Protein 4HUZ (pdb70)

Sequence (317 aa):
TNHITSLHHITICTGTAQGDIDFFVKVMGQRFVKRTLFYDGSIPIYHLYFADELGTPGTVMTTFPTRRTGQKGRKGSNQFTVCTYAIPKGSLEWWIGHLNAHGIATGEPGTRFGQRYVGFQHPDCGIDFEVLEDENDTRQPYDSPYVPIEHAQRGFHSWTASVRELEDMDFFMENCWNFEKIGEEGNRHRYRVKGTTESGTIIDLLHEPDRRQGSWTIAEGIIHHGAFAVPDMDIQARIKFETEGVGFTDFSDRKNRGYFESTYVRTPGGVMFEATHSLGFTHDEDERSLGMDLKVSPQFDDKKHLIEQAMEDDPIV

Structure (mmCIF, N/CA/C/O backbone):
data_4HUZ
#
_entry.id   4HUZ
#
_cell.length_a   65.317
_cell.length_b   65.317
_cell.length_c   294.677
_cell.angle_alpha   90.00
_cell.angle_beta   90.00
_cell.angle_gamma   90.00
#
_symmetry.space_group_name_H-M   'P 41 21 2'
#
loop_
_entity.id
_entity.type
_entity.pdbx_description
1 polymer '2,6-dichloro-p-hydroquinone 1,2-dioxygenase'
2 non-polymer 'FE (III) ION'
3 non-polymer 'SULFATE ION'
4 water water
#
loop_
_atom_site.group_PDB
_atom_site.id
_atom_site.type_symbol
_atom_site.label_atom_id
_atom_site.label_alt_id
_atom_site.label_comp_id
_atom_site.label_asym_id
_atom_site.label_entity_id
_atom_site.label_seq_id
_atom_site.pdbx_PDB_ins_code
_atom_site.Cartn_x
_atom_site.Cartn_y
_atom_site.Cartn_z
_atom_site.occupancy
_atom_site.B_iso_or_equiv
_atom_site.auth_seq_id
_atom_site.auth_comp_id
_atom_site.auth_asym_id
_atom_site.auth_atom_id
_atom_site.pdbx_PDB_model_num
ATOM 1 N N . THR A 1 3 ? 9.766 44.777 -7.805 1.00 99.03 3 THR A N 1
ATOM 2 C CA . THR A 1 3 ? 9.540 43.581 -7.002 1.00 97.10 3 THR A CA 1
ATOM 3 C C . THR A 1 3 ? 10.863 43.029 -6.502 0.00 96.06 3 THR A C 1
ATOM 4 O O . THR A 1 3 ? 11.908 43.264 -7.106 1.00 90.96 3 THR A O 1
ATOM 8 N N . ASN A 1 4 ? 10.819 42.282 -5.406 1.00 96.67 4 ASN A N 1
ATOM 9 C CA . ASN A 1 4 ? 12.053 41.825 -4.781 1.00 97.02 4 ASN A CA 1
ATOM 10 C C . ASN A 1 4 ? 12.023 40.377 -4.302 1.00 92.29 4 ASN A C 1
ATOM 11 O O . ASN A 1 4 ? 12.481 40.066 -3.209 1.00 91.68 4 ASN A O 1
ATOM 16 N N . HIS A 1 5 ? 11.487 39.492 -5.130 1.00 90.88 5 HIS A N 1
ATOM 17 C CA . HIS A 1 5 ? 11.514 38.063 -4.846 1.00 87.21 5 HIS A CA 1
ATOM 18 C C . HIS A 1 5 ? 11.603 37.354 -6.182 1.00 85.89 5 HIS A C 1
ATOM 19 O O . HIS A 1 5 ? 11.611 38.015 -7.224 1.00 89.00 5 HIS A O 1
ATOM 26 N N . ILE A 1 6 ? 11.665 36.025 -6.177 1.00 82.29 6 ILE A N 1
ATOM 27 C CA . ILE A 1 6 ? 11.761 35.314 -7.450 1.00 83.76 6 ILE A CA 1
ATOM 28 C C . ILE A 1 6 ? 10.575 35.653 -8.348 1.00 82.89 6 ILE A C 1
ATOM 29 O O . ILE A 1 6 ? 9.446 35.811 -7.882 1.00 84.08 6 ILE A O 1
ATOM 34 N N . THR A 1 7 ? 10.854 35.821 -9.633 1.00 79.17 7 THR A N 1
ATOM 35 C CA . THR A 1 7 ? 9.905 36.483 -10.519 1.00 82.28 7 THR A CA 1
ATOM 36 C C . THR A 1 7 ? 9.214 35.544 -11.509 1.00 82.40 7 THR A C 1
ATOM 37 O O . THR A 1 7 ? 8.073 35.784 -11.912 1.00 83.24 7 THR A O 1
ATOM 41 N N . SER A 1 8 ? 9.906 34.475 -11.886 1.00 78.55 8 SER A N 1
ATOM 42 C CA . SER A 1 8 ? 9.406 33.558 -12.896 1.00 76.55 8 SER A CA 1
ATOM 43 C C . SER A 1 8 ? 10.342 32.371 -13.013 1.00 75.36 8 SER A C 1
ATOM 44 O O . SER A 1 8 ? 11.341 32.296 -12.290 1.00 73.87 8 SER A O 1
ATOM 47 N N . LEU A 1 9 ? 10.024 31.455 -13.932 1.00 73.23 9 LEU A N 1
ATOM 48 C CA . LEU A 1 9 ? 10.935 30.374 -14.289 1.00 71.09 9 LEU A CA 1
ATOM 49 C C . LEU A 1 9 ? 12.102 30.978 -15.042 1.00 70.49 9 LEU A C 1
ATOM 50 O O . LEU A 1 9 ? 11.980 32.043 -15.637 1.00 73.17 9 LEU A O 1
ATOM 55 N N . HIS A 1 10 ? 13.234 30.300 -15.030 1.00 68.00 10 HIS A N 1
ATOM 56 C CA . HIS A 1 10 ? 14.396 30.838 -15.702 1.00 69.99 10 HIS A CA 1
ATOM 57 C C . HIS A 1 10 ? 14.946 29.828 -16.684 1.00 70.59 10 HIS A C 1
ATOM 58 O O . HIS A 1 10 ? 14.810 30.004 -17.883 1.00 75.70 10 HIS A O 1
ATOM 65 N N . HIS A 1 11 ? 15.572 28.773 -16.184 1.00 66.93 11 HIS A N 1
ATOM 66 C CA . HIS A 1 11 ? 16.031 27.707 -17.053 1.00 67.48 11 HIS A CA 1
ATOM 67 C C . HIS A 1 11 ? 15.741 26.358 -16.445 1.00 69.46 11 HIS A C 1
ATOM 68 O O . HIS A 1 11 ? 15.490 26.251 -15.255 1.00 65.44 11 HIS A O 1
ATOM 75 N N . ILE A 1 12 ? 15.758 25.323 -17.267 1.00 67.07 12 ILE A N 1
ATOM 76 C CA . ILE A 1 12 ? 15.634 23.981 -16.751 1.00 64.96 12 ILE A CA 1
ATOM 77 C C . ILE A 1 12 ? 16.830 23.229 -17.270 1.00 65.48 12 ILE A C 1
ATOM 78 O O . ILE A 1 12 ? 17.362 23.566 -18.318 1.00 69.42 12 ILE A O 1
ATOM 83 N N . THR A 1 13 ? 17.277 22.226 -16.532 1.00 63.60 13 THR A N 1
ATOM 84 C CA . THR A 1 13 ? 18.534 21.562 -16.851 1.00 64.73 13 THR A CA 1
ATOM 85 C C . THR A 1 13 ? 18.376 20.058 -16.802 1.00 64.37 13 THR A C 1
ATOM 86 O O . THR A 1 13 ? 18.033 19.490 -15.763 1.00 71.75 13 THR A O 1
ATOM 90 N N . ILE A 1 14 ? 18.640 19.421 -17.933 1.00 67.52 14 ILE A N 1
ATOM 91 C CA . ILE A 1 14 ? 18.336 18.018 -18.127 1.00 67.06 14 ILE A CA 1
ATOM 92 C C . ILE A 1 14 ? 19.576 17.273 -18.614 1.00 68.94 14 ILE A C 1
ATOM 93 O O . ILE A 1 14 ? 20.486 17.865 -19.196 1.00 67.03 14 ILE A O 1
ATOM 98 N N . CYS A 1 15 ? 19.609 15.971 -18.353 1.00 69.28 15 CYS A N 1
ATOM 99 C CA . CYS A 1 15 ? 20.712 15.122 -18.772 1.00 71.24 15 CYS A CA 1
ATOM 100 C C . CYS A 1 15 ? 20.213 14.261 -19.912 1.00 75.13 15 CYS A C 1
ATOM 101 O O . CYS A 1 15 ? 19.275 13.476 -19.732 1.00 73.44 15 CYS A O 1
ATOM 104 N N . THR A 1 16 ? 20.847 14.414 -21.078 1.00 75.02 16 THR A N 1
ATOM 105 C CA . THR A 1 16 ? 20.396 13.804 -22.325 1.00 72.80 16 THR A CA 1
ATOM 106 C C . THR A 1 16 ? 21.428 12.802 -22.851 1.00 76.69 16 THR A C 1
ATOM 107 O O . THR A 1 16 ? 22.333 12.406 -22.122 1.00 75.70 16 THR A O 1
ATOM 111 N N . GLY A 1 17 ? 21.302 12.404 -24.117 1.00 79.20 17 GLY A N 1
ATOM 112 C CA . GLY A 1 17 ? 22.178 11.392 -24.687 1.00 76.31 17 GLY A CA 1
ATOM 113 C C . GLY A 1 17 ? 23.394 11.965 -25.389 1.00 76.03 17 GLY A C 1
ATOM 114 O O . GLY A 1 17 ? 24.468 12.105 -24.789 1.00 73.63 17 GLY A O 1
ATOM 115 N N . THR A 1 18 ? 23.222 12.292 -26.671 1.00 75.65 18 THR A N 1
ATOM 116 C CA . THR A 1 18 ? 24.311 12.819 -27.491 1.00 72.81 18 THR A CA 1
ATOM 117 C C . THR A 1 18 ? 24.003 14.262 -27.814 1.00 70.15 18 THR A C 1
ATOM 118 O O . THR A 1 18 ? 22.837 14.670 -27.784 1.00 70.58 18 THR A O 1
ATOM 122 N N . ALA A 1 19 ? 25.043 15.037 -28.105 1.00 64.29 19 ALA A N 1
ATOM 123 C CA . ALA A 1 19 ? 24.863 16.449 -28.391 1.00 69.11 19 ALA A CA 1
ATOM 124 C C . ALA A 1 19 ? 24.008 16.619 -29.634 1.00 75.83 19 ALA A C 1
ATOM 125 O O . ALA A 1 19 ? 23.077 17.434 -29.631 1.00 75.89 19 ALA A O 1
ATOM 127 N N . GLN A 1 20 ? 24.314 15.832 -30.674 1.00 72.64 20 GLN A N 1
ATOM 128 C CA . GLN A 1 20 ? 23.571 15.873 -31.929 1.00 75.77 20 GLN A CA 1
ATOM 129 C C . GLN A 1 20 ? 22.107 15.549 -31.712 1.00 77.37 20 GLN A C 1
ATOM 130 O O . GLN A 1 20 ? 21.231 16.047 -32.447 1.00 70.71 20 GLN A O 1
ATOM 136 N N . GLY A 1 21 ? 21.859 14.696 -30.713 1.00 73.07 21 GLY A N 1
ATOM 137 C CA . GLY A 1 21 ? 20.511 14.353 -30.301 1.00 69.29 21 GLY A CA 1
ATOM 138 C C . GLY A 1 21 ? 19.747 15.606 -29.913 1.00 73.51 21 GLY A C 1
ATOM 139 O O . GLY A 1 21 ? 18.577 15.762 -30.263 1.00 75.99 21 GLY A O 1
ATOM 140 N N . ASP A 1 22 ? 20.418 16.518 -29.217 1.00 67.68 22 ASP A N 1
ATOM 141 C CA . ASP A 1 22 ? 19.739 17.679 -28.675 1.00 71.29 22 ASP A CA 1
ATOM 142 C C . ASP A 1 22 ? 19.523 18.743 -29.732 1.00 72.96 22 ASP A C 1
ATOM 143 O O . ASP A 1 22 ? 18.435 19.307 -29.843 1.00 73.15 22 ASP A O 1
ATOM 148 N N . ILE A 1 23 ? 20.567 19.027 -30.500 1.00 76.39 23 ILE A N 1
ATOM 149 C CA . ILE A 1 23 ? 20.449 19.924 -31.648 1.00 78.97 23 ILE A CA 1
ATOM 150 C C . ILE A 1 23 ? 19.323 19.485 -32.595 1.00 78.37 23 ILE A C 1
ATOM 151 O O . ILE A 1 23 ? 18.464 20.297 -32.980 1.00 76.92 23 ILE A O 1
ATOM 156 N N . ASP A 1 24 ? 19.321 18.201 -32.952 1.00 75.74 24 ASP A N 1
ATOM 157 C CA . ASP A 1 24 ? 18.273 17.661 -33.813 1.00 78.19 24 ASP A CA 1
ATOM 158 C C . ASP A 1 24 ? 16.900 17.904 -33.197 1.00 80.09 24 ASP A C 1
ATOM 159 O O . ASP A 1 24 ? 15.917 18.117 -33.905 1.00 79.26 24 ASP A O 1
ATOM 164 N N . PHE A 1 25 ? 16.843 17.888 -31.868 1.00 80.02 25 PHE A N 1
ATOM 165 C CA . PHE A 1 25 ? 15.572 18.034 -31.171 1.00 74.67 25 PHE A CA 1
ATOM 166 C C . PHE A 1 25 ? 15.214 19.463 -30.796 1.00 72.80 25 PHE A C 1
ATOM 167 O O . PHE A 1 25 ? 14.092 19.904 -31.010 1.00 74.80 25 PHE A O 1
ATOM 175 N N . PHE A 1 26 ? 16.152 20.193 -30.220 1.00 72.72 26 PHE A N 1
ATOM 176 C CA . PHE A 1 26 ? 15.791 21.502 -29.706 1.00 76.52 26 PHE A CA 1
ATOM 177 C C . PHE A 1 26 ? 15.802 22.550 -30.803 1.00 72.39 26 PHE A C 1
ATOM 178 O O . PHE A 1 26 ? 14.972 23.466 -30.811 1.00 71.12 26 PHE A O 1
ATOM 186 N N . VAL A 1 27 ? 16.741 22.414 -31.732 1.00 72.31 27 VAL A N 1
ATOM 187 C CA . VAL A 1 27 ? 16.762 23.316 -32.869 1.00 76.69 27 VAL A CA 1
ATOM 188 C C . VAL A 1 27 ? 15.862 22.819 -34.014 1.00 74.60 27 VAL A C 1
ATOM 189 O O . VAL A 1 27 ? 14.894 23.488 -34.360 1.00 71.77 27 VAL A O 1
ATOM 193 N N . LYS A 1 28 ? 16.158 21.641 -34.564 1.00 75.60 28 LYS A N 1
ATOM 194 C CA . LYS A 1 28 ? 15.455 21.153 -35.763 1.00 81.48 28 LYS A CA 1
ATOM 195 C C . LYS A 1 28 ? 13.987 20.755 -35.545 1.00 81.96 28 LYS A C 1
ATOM 196 O O . LYS A 1 28 ? 13.227 20.667 -36.508 1.00 84.86 28 LYS A O 1
ATOM 202 N N . VAL A 1 29 ? 13.584 20.494 -34.304 1.00 79.14 29 VAL A N 1
ATOM 203 C CA . VAL A 1 29 ? 12.205 20.064 -34.054 1.00 76.49 29 VAL A CA 1
ATOM 204 C C . VAL A 1 29 ? 11.396 21.115 -33.302 1.00 75.50 29 VAL A C 1
ATOM 205 O O . VAL A 1 29 ? 10.261 21.411 -33.670 1.00 78.17 29 VAL A O 1
ATOM 209 N N . MET A 1 30 ? 11.986 21.691 -32.262 1.00 76.74 30 MET A N 1
ATOM 210 C CA . MET A 1 30 ? 11.268 22.638 -31.410 1.00 75.14 30 MET A CA 1
ATOM 211 C C . MET A 1 30 ? 11.424 24.082 -31.896 1.00 75.72 30 MET A C 1
ATOM 212 O O . MET A 1 30 ? 10.628 24.963 -31.547 1.00 73.78 30 MET A O 1
ATOM 217 N N . GLY A 1 31 ? 12.448 24.317 -32.711 1.00 70.51 31 GLY A N 1
ATOM 218 C CA . GLY A 1 31 ? 12.654 25.626 -33.292 1.00 71.73 31 GLY A CA 1
ATOM 219 C C . GLY A 1 31 ? 13.238 26.640 -32.341 1.00 74.69 31 GLY A C 1
ATOM 220 O O . GLY A 1 31 ? 12.895 27.829 -32.393 1.00 75.01 31 GLY A O 1
ATOM 221 N N . GLN A 1 32 ? 14.125 26.158 -31.477 1.00 72.45 32 GLN A N 1
ATOM 222 C CA . GLN A 1 32 ? 14.844 27.014 -30.556 1.00 75.16 32 GLN A CA 1
ATOM 223 C C . GLN A 1 32 ? 16.204 27.326 -31.133 1.00 74.55 32 GLN A C 1
ATOM 224 O O . GLN A 1 32 ? 16.773 26.518 -31.880 1.00 67.61 32 GLN A O 1
ATOM 230 N N . ARG A 1 33 ? 16.739 28.482 -30.756 1.00 72.93 33 ARG A N 1
ATOM 231 C CA . ARG A 1 33 ? 18.067 28.861 -31.196 1.00 74.32 33 ARG A CA 1
ATOM 232 C C . ARG A 1 33 ? 19.142 28.204 -30.336 1.00 74.35 33 ARG A C 1
ATOM 233 O O . ARG A 1 33 ? 19.086 28.281 -29.119 1.00 76.89 33 ARG A O 1
ATOM 241 N N . PHE A 1 34 ? 20.100 27.542 -30.974 1.00 69.38 34 PHE A N 1
ATOM 242 C CA . PHE A 1 34 ? 21.308 27.073 -30.313 1.00 66.93 34 PHE A CA 1
ATOM 243 C C . PHE A 1 34 ? 22.081 28.328 -29.922 1.00 75.50 34 PHE A C 1
ATOM 244 O O . PHE A 1 34 ? 22.599 29.005 -30.796 1.00 80.42 34 PHE A O 1
ATOM 252 N N . VAL A 1 35 ? 22.155 28.653 -28.626 1.00 76.37 35 VAL A N 1
ATOM 253 C CA . VAL A 1 35 ? 22.709 29.945 -28.190 1.00 74.24 35 VAL A CA 1
ATOM 254 C C . VAL A 1 35 ? 24.061 29.883 -27.480 1.00 77.32 35 VAL A C 1
ATOM 255 O O . VAL A 1 35 ? 24.727 30.909 -27.320 1.00 77.50 35 VAL A O 1
ATOM 259 N N . LYS A 1 36 ? 24.456 28.698 -27.031 1.00 75.10 36 LYS A N 1
ATOM 260 C CA . LYS A 1 36 ? 25.747 28.544 -26.375 1.00 74.13 36 LYS A CA 1
ATOM 261 C C . LYS A 1 36 ? 26.118 27.084 -26.288 1.00 71.05 36 LYS A C 1
ATOM 262 O O . 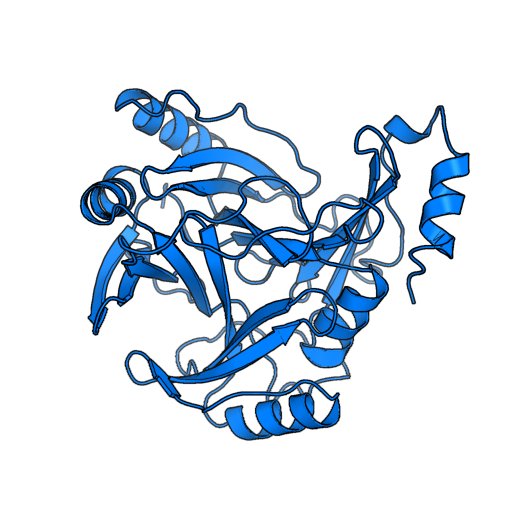LYS A 1 36 ? 25.262 26.223 -26.135 1.00 70.06 36 LYS A O 1
ATOM 268 N N . ARG A 1 37 ? 27.401 26.803 -26.421 1.00 72.69 37 ARG A N 1
ATOM 269 C CA . ARG A 1 37 ? 27.889 25.454 -26.236 1.00 75.49 37 ARG A CA 1
ATOM 270 C C . ARG A 1 37 ? 29.204 25.568 -25.497 1.00 80.43 37 ARG A C 1
ATOM 271 O O . ARG A 1 37 ? 30.025 26.444 -25.798 1.00 80.90 37 ARG A O 1
ATOM 279 N N . THR A 1 38 ? 29.385 24.712 -24.498 1.00 76.09 38 THR A N 1
ATOM 280 C CA . THR A 1 38 ? 30.593 24.745 -23.698 1.00 73.64 38 THR A CA 1
ATOM 281 C C . THR A 1 38 ? 31.061 23.335 -23.449 1.00 71.19 38 THR A C 1
ATOM 282 O O . THR A 1 38 ? 30.277 22.395 -23.521 1.00 74.95 38 THR A O 1
ATOM 286 N N . LEU A 1 39 ? 32.345 23.188 -23.165 1.00 72.83 39 LEU A N 1
ATOM 287 C CA . LEU A 1 39 ? 32.883 21.894 -22.784 1.00 77.92 39 LEU A CA 1
ATOM 288 C C . LEU A 1 39 ? 33.507 21.973 -21.382 1.00 81.66 39 LEU A C 1
ATOM 289 O O . LEU A 1 39 ? 34.333 22.848 -21.119 1.00 85.32 39 LEU A O 1
ATOM 294 N N . PHE A 1 40 ? 33.103 21.080 -20.480 1.00 77.27 40 PHE A N 1
ATOM 295 C CA . PHE A 1 40 ? 33.759 20.979 -19.168 1.00 81.94 40 PHE A CA 1
ATOM 296 C C . PHE A 1 40 ? 34.220 19.540 -18.926 1.00 82.59 40 PHE A C 1
ATOM 297 O O . PHE A 1 40 ? 33.873 18.625 -19.685 1.00 80.89 40 PHE A O 1
ATOM 305 N N . TYR A 1 41 ? 35.018 19.353 -17.880 1.00 83.99 41 TYR A N 1
ATOM 306 C CA . TYR A 1 41 ? 35.556 18.040 -17.532 1.00 86.32 41 TYR A CA 1
ATOM 307 C C . TYR A 1 41 ? 34.924 17.585 -16.223 1.00 90.14 41 TYR A C 1
ATOM 308 O O . TYR A 1 41 ? 34.993 18.296 -15.224 1.00 92.21 41 TYR A O 1
ATOM 317 N N . ASP A 1 42 ? 34.300 16.411 -16.220 1.00 88.71 42 ASP A N 1
ATOM 318 C CA . ASP A 1 42 ? 33.513 15.999 -15.061 1.00 87.25 42 ASP A CA 1
ATOM 319 C C . ASP A 1 42 ? 34.245 15.049 -14.100 1.00 91.92 42 ASP A C 1
ATOM 320 O O . ASP A 1 42 ? 33.625 14.386 -13.266 1.00 90.96 42 ASP A O 1
ATOM 325 N N . GLY A 1 43 ? 35.564 14.987 -14.222 1.00 91.57 43 GLY A N 1
ATOM 326 C CA . GLY A 1 43 ? 36.353 14.120 -13.372 1.00 89.22 43 GLY A CA 1
ATOM 327 C C . GLY A 1 43 ? 36.826 12.904 -14.130 1.00 91.06 43 GLY A C 1
ATOM 328 O O . GLY A 1 43 ? 37.856 12.321 -13.795 1.00 93.36 43 GLY A O 1
ATOM 329 N N . SER A 1 44 ? 36.066 12.527 -15.156 1.00 92.72 44 SER A N 1
ATOM 330 C CA . SER A 1 44 ? 36.431 11.421 -16.046 1.00 95.81 44 SER A CA 1
ATOM 331 C C . SER A 1 44 ? 36.608 11.857 -17.502 1.00 92.77 44 SER A C 1
ATOM 332 O O . SER A 1 44 ? 37.689 11.731 -18.073 1.00 95.39 44 SER A O 1
ATOM 335 N N . ILE A 1 45 ? 35.528 12.360 -18.092 1.00 87.62 45 ILE A N 1
ATOM 336 C CA . ILE A 1 45 ? 35.461 12.600 -19.524 1.00 90.84 45 ILE A CA 1
ATOM 337 C C . ILE A 1 45 ? 34.968 14.018 -19.811 1.00 90.02 45 ILE A C 1
ATOM 338 O O . ILE A 1 45 ? 34.394 14.657 -18.929 1.00 86.08 45 ILE A O 1
ATOM 343 N N . PRO A 1 46 ? 35.210 14.527 -21.039 1.00 88.99 46 PRO A N 1
ATOM 344 C CA . PRO A 1 46 ? 34.620 15.816 -21.424 1.00 85.64 46 PRO A CA 1
ATOM 345 C C . PRO A 1 46 ? 33.116 15.673 -21.650 1.00 82.72 46 PRO A C 1
ATOM 346 O O . PRO A 1 46 ? 32.660 14.658 -22.177 1.00 83.38 46 PRO A O 1
ATOM 350 N N . ILE A 1 47 ? 32.356 16.680 -21.244 1.00 75.58 47 ILE A N 1
ATOM 351 C CA . ILE A 1 47 ? 30.910 16.641 -21.363 1.00 75.12 47 ILE A CA 1
ATOM 352 C C . ILE A 1 47 ? 30.495 18.005 -21.859 1.00 73.94 47 ILE A C 1
ATOM 353 O O . ILE A 1 47 ? 31.013 19.015 -21.389 1.00 74.02 47 ILE A O 1
ATOM 358 N N . TYR A 1 48 ? 29.577 18.055 -22.814 1.00 74.90 48 TYR A N 1
ATOM 359 C CA . TYR A 1 48 ? 29.097 19.346 -23.274 1.00 74.66 48 TYR A CA 1
ATOM 360 C C . TYR A 1 48 ? 28.111 19.917 -22.282 1.00 72.41 48 TYR A C 1
ATOM 361 O O . TYR A 1 48 ? 27.405 19.183 -21.590 1.00 69.81 48 TYR A O 1
ATOM 370 N N . HIS A 1 49 ? 28.045 21.237 -22.246 1.00 72.11 49 HIS A N 1
ATOM 371 C CA . HIS A 1 49 ? 26.931 21.918 -21.623 1.00 71.51 49 HIS A CA 1
ATOM 372 C C . HIS A 1 49 ? 26.311 22.803 -22.702 1.00 71.10 49 HIS A C 1
ATOM 373 O O . HIS A 1 49 ? 26.879 23.827 -23.067 1.00 72.44 49 HIS A O 1
ATOM 380 N N . LEU A 1 50 ? 25.159 22.400 -23.227 1.00 68.79 50 LEU A N 1
ATOM 381 C CA . LEU A 1 50 ? 24.551 23.130 -24.336 1.00 74.33 50 LEU A CA 1
ATOM 382 C C . LEU A 1 50 ? 23.391 23.982 -23.857 1.00 71.01 50 LEU A C 1
ATOM 383 O O . LEU A 1 50 ? 22.686 23.622 -22.934 1.00 75.88 50 LEU A O 1
ATOM 388 N N . TYR A 1 51 ? 23.199 25.120 -24.494 1.00 70.71 51 TYR A N 1
ATOM 389 C CA . TYR A 1 51 ? 22.113 26.001 -24.141 1.00 69.25 51 TYR A CA 1
ATOM 390 C C . TYR A 1 51 ? 21.235 26.268 -25.368 1.00 73.34 51 TYR A C 1
ATOM 391 O O . TYR A 1 51 ? 21.719 26.425 -26.483 1.00 73.83 51 TYR A O 1
ATOM 400 N N . PHE A 1 52 ? 19.934 26.326 -25.145 1.00 72.76 52 PHE A N 1
ATOM 401 C CA . PHE A 1 52 ? 18.974 26.499 -26.205 1.00 68.19 52 PHE A CA 1
ATOM 402 C C . PHE A 1 52 ? 17.938 27.473 -25.699 1.00 72.77 52 PHE A C 1
ATOM 403 O O . PHE A 1 52 ? 17.424 27.298 -24.602 1.00 76.74 52 PHE A O 1
ATOM 411 N N . ALA A 1 53 ? 17.601 28.490 -26.475 1.00 71.35 53 ALA A N 1
ATOM 412 C CA . ALA A 1 53 ? 16.579 29.420 -26.019 1.00 75.12 53 ALA A CA 1
ATOM 413 C C . ALA A 1 53 ? 15.830 30.090 -27.157 1.00 79.58 53 ALA A C 1
ATOM 414 O O . ALA A 1 53 ? 15.690 29.531 -28.245 1.00 85.76 53 ALA A O 1
ATOM 416 N N . ASP A 1 54 ? 15.3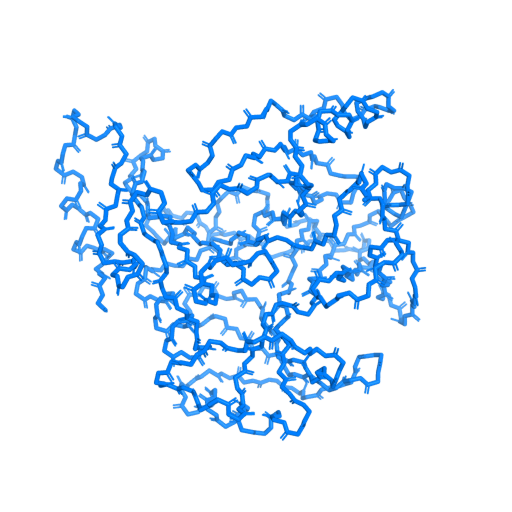28 31.288 -26.880 1.00 81.18 54 ASP A N 1
ATOM 417 C CA . ASP A 1 54 ? 14.796 32.163 -27.905 1.00 80.73 54 ASP A CA 1
ATOM 418 C C . ASP A 1 54 ? 15.997 32.898 -28.481 1.00 86.45 54 ASP A C 1
ATOM 419 O O . ASP A 1 54 ? 17.114 32.393 -28.415 1.00 87.02 54 ASP A O 1
ATOM 424 N N . GLU A 1 55 ? 15.790 34.098 -29.008 1.00 87.30 55 GLU A N 1
ATOM 425 C CA . GLU A 1 55 ? 16.870 34.780 -29.703 1.00 89.56 55 GLU A CA 1
ATOM 426 C C . GLU A 1 55 ? 18.070 35.094 -28.818 1.00 89.41 55 GLU A C 1
ATOM 427 O O . GLU A 1 55 ? 19.216 34.823 -29.198 1.00 87.19 55 GLU A O 1
ATOM 433 N N . LEU A 1 56 ? 17.797 35.662 -27.643 1.00 89.19 56 LEU A N 1
ATOM 434 C CA . LEU A 1 56 ? 18.852 36.153 -26.756 1.00 89.13 56 LEU A CA 1
ATOM 435 C C . LEU A 1 56 ? 18.808 35.572 -25.329 1.00 94.37 56 LEU A C 1
ATOM 436 O O . LEU A 1 56 ? 19.161 36.249 -24.356 1.00 93.23 56 LEU A O 1
ATOM 441 N N . GLY A 1 57 ? 18.378 34.319 -25.207 1.00 91.14 57 GLY A N 1
ATOM 442 C CA . GLY A 1 57 ? 18.439 33.610 -23.939 1.00 89.51 57 GLY A CA 1
ATOM 443 C C . GLY A 1 57 ? 17.639 34.180 -22.778 1.00 89.07 57 GLY A C 1
ATOM 444 O O . GLY A 1 57 ? 18.074 34.117 -21.629 1.00 86.76 57 GLY A O 1
ATOM 445 N N . THR A 1 58 ? 16.460 34.717 -23.073 1.00 86.80 58 THR A N 1
ATOM 446 C CA . THR A 1 58 ? 15.590 35.294 -22.052 1.00 89.15 58 THR A CA 1
ATOM 447 C C . THR A 1 58 ? 15.041 34.246 -21.061 1.00 86.40 58 THR A C 1
ATOM 448 O O . THR A 1 58 ? 14.653 33.146 -21.462 1.00 87.17 58 THR A O 1
ATOM 452 N N . PRO A 1 59 ? 15.025 34.581 -19.761 1.00 82.72 59 PRO A N 1
ATOM 453 C CA . PRO A 1 59 ? 14.454 33.698 -18.734 1.00 81.72 59 PRO A CA 1
ATOM 454 C C . PRO A 1 59 ? 13.042 33.212 -19.060 1.00 81.96 59 PRO A C 1
ATOM 455 O O . PRO A 1 59 ? 12.185 33.990 -19.475 1.00 85.16 59 PRO A O 1
ATOM 459 N N . GLY A 1 60 ? 12.808 31.920 -18.866 1.00 81.23 60 GLY A N 1
ATOM 460 C CA . GLY A 1 60 ? 11.521 31.331 -19.180 1.00 80.49 60 GLY A CA 1
ATOM 461 C C . GLY A 1 60 ? 11.523 30.641 -20.531 1.00 78.03 60 GLY A C 1
ATOM 462 O O . GLY A 1 60 ? 10.499 30.096 -20.945 1.00 76.77 60 GLY A O 1
ATOM 463 N N . THR A 1 61 ? 12.666 30.669 -21.218 1.00 74.77 61 THR A N 1
ATOM 464 C CA . THR A 1 61 ? 12.808 29.980 -22.504 1.00 78.15 61 THR A CA 1
ATOM 465 C C . THR A 1 61 ? 14.098 29.180 -22.595 1.00 76.82 61 THR A C 1
ATOM 466 O O . THR A 1 61 ? 14.366 28.548 -23.630 1.00 72.34 61 THR A O 1
ATOM 470 N N . VAL A 1 62 ? 14.918 29.227 -21.549 1.00 71.95 62 VAL A N 1
ATOM 471 C CA . VAL A 1 62 ? 16.239 28.631 -21.670 1.00 71.01 62 VAL A CA 1
ATOM 472 C C . VAL A 1 62 ? 16.214 27.178 -21.280 1.00 68.40 62 VAL A C 1
ATOM 473 O O . VAL A 1 62 ? 15.597 26.812 -20.307 1.00 71.86 62 VAL A O 1
ATOM 477 N N . MET A 1 63 ? 16.857 26.350 -22.083 1.00 70.13 63 MET A N 1
ATOM 478 C CA . MET A 1 63 ? 16.921 24.928 -21.841 1.00 67.52 63 MET A CA 1
ATOM 479 C C . MET A 1 63 ? 18.389 24.559 -21.822 1.00 70.22 63 MET A C 1
ATOM 480 O O . MET A 1 63 ? 19.156 24.961 -22.684 1.00 72.29 63 MET A O 1
ATOM 485 N N . THR A 1 64 ? 18.836 23.869 -20.797 1.00 70.79 64 THR A N 1
ATOM 486 C CA . THR A 1 64 ? 20.231 23.507 -20.785 1.00 69.16 64 THR A CA 1
ATOM 487 C C . THR A 1 64 ? 20.309 22.032 -20.680 1.00 66.66 64 THR A C 1
ATOM 488 O O . THR A 1 64 ? 19.455 21.417 -20.115 1.00 68.07 64 THR A O 1
ATOM 492 N N . THR A 1 65 ? 21.347 21.472 -21.250 1.00 62.78 65 THR A N 1
ATOM 493 C CA . THR A 1 65 ? 21.464 20.020 -21.350 1.00 65.44 65 THR A CA 1
ATOM 494 C C . THR A 1 65 ? 22.889 19.577 -21.131 1.00 64.22 65 THR A C 1
ATOM 495 O O . THR A 1 65 ? 23.826 20.269 -21.516 1.00 66.78 65 THR A O 1
ATOM 499 N N . PHE A 1 66 ? 23.036 18.418 -20.497 1.00 65.59 66 PHE A N 1
ATOM 500 C CA . PHE A 1 66 ? 24.313 17.734 -20.406 1.00 70.30 66 PHE A CA 1
ATOM 501 C C . PHE A 1 66 ? 24.131 16.435 -21.176 1.00 74.10 66 PHE A C 1
ATOM 502 O O . PHE A 1 66 ? 23.479 15.517 -20.670 1.00 75.41 66 PHE A O 1
ATOM 510 N N . PRO A 1 67 ? 24.673 16.353 -22.405 1.00 69.91 67 PRO A N 1
ATOM 511 C CA . PRO A 1 67 ? 24.604 15.055 -23.081 1.00 73.82 67 PRO A CA 1
ATOM 512 C C . PRO A 1 67 ? 25.464 14.096 -22.290 1.00 71.47 67 PRO A C 1
ATOM 513 O O . PRO A 1 67 ? 26.653 14.346 -22.151 1.00 73.94 67 PRO A O 1
ATOM 517 N N . THR A 1 68 ? 24.876 13.036 -21.754 1.00 71.56 68 THR A N 1
ATOM 518 C CA . THR A 1 68 ? 25.601 12.187 -20.820 1.00 75.63 68 THR A CA 1
ATOM 519 C C . THR A 1 68 ? 25.551 10.722 -21.207 1.00 78.75 68 THR A C 1
ATOM 520 O O . THR A 1 68 ? 25.557 9.849 -20.341 1.00 83.90 68 THR A O 1
ATOM 524 N N . ARG A 1 69 ? 25.505 10.451 -22.507 1.00 80.56 69 ARG A N 1
ATOM 525 C CA . ARG A 1 69 ? 25.490 9.077 -22.985 1.00 79.72 69 ARG A CA 1
ATOM 526 C C . ARG A 1 69 ? 26.860 8.436 -22.794 1.00 83.06 69 ARG A C 1
ATOM 527 O O . ARG A 1 69 ? 26.970 7.225 -22.624 1.00 85.40 69 ARG A O 1
ATOM 535 N N . ARG A 1 70 ? 27.904 9.258 -22.796 1.00 84.66 70 ARG A N 1
ATOM 536 C CA . ARG A 1 70 ? 29.273 8.748 -22.715 1.00 83.52 70 ARG A CA 1
ATOM 537 C C . ARG A 1 70 ? 29.746 8.340 -21.324 1.00 86.82 70 ARG A C 1
ATOM 538 O O . ARG A 1 70 ? 30.796 7.718 -21.190 1.00 93.18 70 ARG A O 1
ATOM 546 N N . THR A 1 71 ? 28.986 8.707 -20.293 1.00 89.09 71 THR A N 1
ATOM 547 C CA . THR A 1 71 ? 29.109 8.080 -18.978 1.00 84.74 71 THR A CA 1
ATOM 548 C C . THR A 1 71 ? 28.154 6.903 -19.045 1.00 89.45 71 THR A C 1
ATOM 549 O O . THR A 1 71 ? 27.137 6.977 -19.732 1.00 94.66 71 THR A O 1
ATOM 553 N N . GLY A 1 72 ? 28.453 5.814 -18.358 1.00 90.92 72 GLY A N 1
ATOM 554 C CA . GLY A 1 72 ? 27.547 4.678 -18.383 1.00 91.21 72 GLY A CA 1
ATOM 555 C C . GLY A 1 72 ? 26.196 4.973 -17.742 1.00 91.40 72 GLY A C 1
ATOM 556 O O . GLY A 1 72 ? 25.199 4.346 -18.095 1.00 91.27 72 GLY A O 1
ATOM 557 N N . GLN A 1 73 ? 26.177 5.933 -16.812 1.00 94.61 73 GLN A N 1
ATOM 558 C CA . GLN A 1 73 ? 25.006 6.281 -15.986 1.00 89.62 73 GLN A CA 1
ATOM 559 C C . GLN A 1 73 ? 23.699 6.527 -16.739 1.00 87.85 73 GLN A C 1
ATOM 560 O O . GLN A 1 73 ? 23.599 7.449 -17.553 1.00 88.56 73 GLN A O 1
ATOM 566 N N . LYS A 1 74 ? 22.690 5.720 -16.439 1.00 84.47 74 LYS A N 1
ATOM 567 C CA . LYS A 1 74 ? 21.358 5.954 -16.970 1.00 83.37 74 LYS A CA 1
ATOM 568 C C . LYS A 1 74 ? 20.398 6.191 -15.805 1.00 81.52 74 LYS A C 1
ATOM 569 O O . LYS A 1 74 ? 20.231 5.331 -14.943 1.00 82.33 74 LYS A O 1
ATOM 575 N N . GLY A 1 75 ? 19.785 7.371 -15.779 1.00 79.33 75 GLY A N 1
ATOM 576 C CA . GLY A 1 75 ? 18.954 7.789 -14.663 1.00 75.59 75 GLY A CA 1
ATOM 577 C C . GLY A 1 75 ? 17.588 7.138 -14.612 1.00 75.95 75 GLY A C 1
ATOM 578 O O . GLY A 1 75 ? 17.069 6.668 -15.628 1.00 73.65 75 GLY A O 1
ATOM 579 N N . ARG A 1 76 ? 17.002 7.116 -13.418 1.00 72.49 76 ARG A N 1
ATOM 580 C CA . ARG A 1 76 ? 15.701 6.493 -13.219 1.00 69.55 76 ARG A CA 1
ATOM 581 C C . ARG A 1 76 ? 14.608 7.536 -13.051 1.00 71.13 76 ARG A C 1
ATOM 582 O O . ARG A 1 76 ? 14.645 8.338 -12.121 1.00 74.58 76 ARG A O 1
ATOM 590 N N . LYS A 1 77 ? 13.652 7.544 -13.973 1.00 74.01 77 LYS A N 1
ATOM 591 C CA . LYS A 1 77 ? 12.467 8.370 -13.812 1.00 71.60 77 LYS A CA 1
ATOM 592 C C . LYS A 1 77 ? 11.787 7.899 -12.539 1.00 71.45 77 LYS A C 1
ATOM 593 O O . LYS A 1 77 ? 11.803 6.714 -12.221 1.00 72.98 77 LYS A O 1
ATOM 599 N N . GLY A 1 78 ? 11.211 8.826 -11.792 1.00 73.29 78 GLY A N 1
ATOM 600 C CA . GLY A 1 78 ? 10.670 8.495 -10.491 1.00 72.02 78 GLY A CA 1
ATOM 601 C C . GLY A 1 78 ? 10.003 9.702 -9.885 1.00 72.32 78 GLY A C 1
ATOM 602 O O . GLY A 1 78 ? 9.605 10.623 -10.608 1.00 71.01 78 GLY A O 1
ATOM 603 N N . SER A 1 79 ? 9.922 9.725 -8.557 1.00 73.89 79 SER A N 1
ATOM 604 C CA . SER A 1 79 ? 8.983 10.613 -7.892 1.00 70.41 79 SER A CA 1
ATOM 605 C C . SER A 1 79 ? 9.508 11.828 -7.160 1.00 70.56 79 SER A C 1
ATOM 606 O O . SER A 1 79 ? 8.695 12.632 -6.737 1.00 76.62 79 SER A O 1
ATOM 609 N N . ASN A 1 80 ? 10.803 12.003 -6.954 1.00 65.39 80 ASN A N 1
ATOM 610 C CA . ASN A 1 80 ? 11.173 13.282 -6.324 1.00 64.84 80 ASN A CA 1
ATOM 611 C C . ASN A 1 80 ? 11.988 14.137 -7.284 1.00 69.92 80 ASN A C 1
ATOM 612 O O . ASN A 1 80 ? 13.166 14.403 -7.058 1.00 69.72 80 ASN A O 1
ATOM 617 N N . GLN A 1 81 ? 11.357 14.541 -8.382 1.00 68.69 81 GLN A N 1
ATOM 618 C CA . GLN A 1 81 ? 12.056 15.269 -9.429 1.00 66.58 81 GLN A CA 1
ATOM 619 C C . GLN A 1 81 ? 11.087 15.952 -10.372 1.00 65.13 81 GLN A C 1
ATOM 620 O O . GLN A 1 81 ? 9.880 15.716 -10.322 1.00 65.52 81 GLN A O 1
ATOM 626 N N . PHE A 1 82 ? 11.618 16.813 -11.231 1.00 66.04 82 PHE A N 1
ATOM 627 C CA . PHE A 1 82 ? 10.827 17.295 -12.359 1.00 66.46 82 PHE A CA 1
ATOM 628 C C . PHE A 1 82 ? 10.656 16.175 -13.383 1.00 62.61 82 PHE A C 1
ATOM 629 O O . PHE A 1 82 ? 11.623 15.483 -13.729 1.00 64.21 82 PHE A O 1
ATOM 637 N N . THR A 1 83 ? 9.421 15.999 -13.854 1.00 65.50 83 THR A N 1
ATOM 638 C CA . THR A 1 83 ? 9.061 14.877 -14.727 1.00 65.62 83 THR A CA 1
ATOM 639 C C . THR A 1 83 ? 8.647 15.271 -16.169 1.00 67.80 83 THR A C 1
ATOM 640 O O . THR A 1 83 ? 8.815 14.479 -17.103 1.00 66.69 83 THR A O 1
ATOM 644 N N . VAL A 1 84 ? 8.122 16.482 -16.344 1.00 65.49 84 VAL A N 1
ATOM 645 C CA . VAL A 1 84 ? 7.654 16.951 -17.647 1.00 65.98 84 VAL A CA 1
ATOM 646 C C . VAL A 1 84 ? 7.917 18.435 -17.852 1.00 68.99 84 VAL A C 1
ATOM 647 O O . VAL A 1 84 ? 7.525 19.247 -17.028 1.00 72.91 84 VAL A O 1
ATOM 651 N N . CYS A 1 85 ? 8.546 18.796 -18.965 1.00 70.41 85 CYS A N 1
ATOM 652 C CA . CYS A 1 85 ? 8.707 20.204 -19.339 1.00 69.55 85 CYS A CA 1
ATOM 653 C C . CYS A 1 85 ? 7.718 20.624 -20.443 1.00 72.41 85 CYS A C 1
ATOM 654 O O . CYS A 1 85 ? 7.648 19.978 -21.489 1.00 72.12 85 CYS A O 1
ATOM 657 N N . THR A 1 86 ? 6.975 21.709 -20.218 1.00 71.73 86 THR A N 1
ATOM 658 C CA . THR A 1 86 ? 5.864 22.094 -21.095 1.00 66.79 86 THR A CA 1
ATOM 659 C C . THR A 1 86 ? 6.041 23.434 -21.825 1.00 71.89 86 THR A C 1
ATOM 660 O O . THR A 1 86 ? 6.061 24.502 -21.203 1.00 69.65 86 THR A O 1
ATOM 664 N N . TYR A 1 87 ? 6.144 23.371 -23.154 1.00 74.63 87 TYR A N 1
ATOM 665 C CA . TYR A 1 87 ? 6.242 24.578 -23.975 1.00 72.38 87 TYR A CA 1
ATOM 666 C C . TYR A 1 87 ? 4.880 25.168 -24.263 1.00 72.62 87 TYR A C 1
ATOM 667 O O . TYR A 1 87 ? 3.905 24.438 -24.431 1.00 73.89 87 TYR A O 1
ATOM 676 N N . ALA A 1 88 ? 4.827 26.492 -24.357 1.00 73.29 88 ALA A N 1
ATOM 677 C CA . ALA A 1 88 ? 3.608 27.183 -24.772 1.00 77.34 88 ALA A CA 1
ATOM 678 C C . ALA A 1 88 ? 3.571 27.452 -26.284 1.00 78.11 88 ALA A C 1
ATOM 679 O O . ALA A 1 88 ? 4.447 28.136 -26.817 1.00 80.65 88 ALA A O 1
ATOM 681 N N . ILE A 1 89 ? 2.559 26.917 -26.969 1.00 82.85 89 ILE A N 1
ATOM 682 C CA . ILE A 1 89 ? 2.342 27.177 -28.408 1.00 76.03 89 ILE A CA 1
ATOM 683 C C . ILE A 1 89 ? 1.067 28.005 -28.603 1.00 79.88 89 ILE A C 1
ATOM 684 O O . ILE A 1 89 ? 0.240 28.083 -27.692 1.00 81.62 89 ILE A O 1
ATOM 689 N N . PRO A 1 90 ? 0.892 28.637 -29.784 1.00 85.10 90 PRO A N 1
ATOM 690 C CA . PRO A 1 90 ? -0.327 29.453 -29.900 1.00 84.13 90 PRO A CA 1
ATOM 691 C C . PRO A 1 90 ? -1.590 28.590 -30.006 1.00 84.39 90 PRO A C 1
ATOM 692 O O . PRO A 1 90 ? -1.503 27.401 -30.318 1.00 83.52 90 PRO A O 1
ATOM 696 N N . LYS A 1 91 ? -2.752 29.172 -29.729 1.00 86.16 91 LYS A N 1
ATOM 697 C CA . LYS A 1 91 ? -3.988 28.395 -29.783 0.78 88.32 91 LYS A CA 1
ATOM 698 C C . LYS A 1 91 ? -4.379 28.061 -31.230 1.00 90.39 91 LYS A C 1
ATOM 699 O O . LYS A 1 91 ? -4.360 28.924 -32.110 1.00 86.66 91 LYS A O 1
ATOM 705 N N . GLY A 1 92 ? -4.714 26.794 -31.464 1.00 91.24 92 GLY A N 1
ATOM 706 C CA . GLY A 1 92 ? -5.032 26.309 -32.795 1.00 86.94 92 GLY A CA 1
ATOM 707 C C . GLY A 1 92 ? -3.843 25.626 -33.436 1.00 87.55 92 GLY A C 1
ATOM 708 O O . GLY A 1 92 ? -3.948 25.060 -34.525 1.00 89.82 92 GLY A O 1
ATOM 709 N N . SER A 1 93 ? -2.702 25.661 -32.755 1.00 85.54 93 SER A N 1
ATOM 710 C CA . SER A 1 93 ? -1.471 25.162 -33.352 1.00 83.06 93 SER A CA 1
ATOM 711 C C . SER A 1 93 ? -1.137 23.702 -33.043 1.00 78.33 93 SER A C 1
ATOM 712 O O . SER A 1 93 ? -0.153 23.175 -33.563 1.00 76.35 93 SER A O 1
ATOM 715 N N . LEU A 1 94 ? -1.968 23.043 -32.240 1.00 77.55 94 LEU A N 1
ATOM 716 C CA . LEU A 1 94 ? -1.656 21.693 -31.772 1.00 77.12 94 LEU A CA 1
ATOM 717 C C . LEU A 1 94 ? -1.482 20.683 -32.903 1.00 78.00 94 LEU A C 1
ATOM 718 O O . LEU A 1 94 ? -0.547 19.886 -32.885 1.00 78.06 94 LEU A O 1
ATOM 723 N N . GLU A 1 95 ? -2.367 20.730 -33.898 1.00 86.13 95 GLU A N 1
ATOM 724 C CA . GLU A 1 95 ? -2.342 19.755 -34.999 1.00 77.34 95 GLU A CA 1
ATOM 725 C C . GLU A 1 95 ? -1.109 19.915 -35.859 1.00 75.06 95 GLU A C 1
ATOM 726 O O . GLU A 1 95 ? -0.510 18.922 -36.282 1.00 73.65 95 GLU A O 1
ATOM 732 N N . TRP A 1 96 ? -0.728 21.159 -36.126 1.00 72.66 96 TRP A N 1
ATOM 733 C CA . TRP A 1 96 ? 0.507 21.393 -36.857 1.00 74.25 96 TRP A CA 1
ATOM 734 C C . TRP A 1 96 ? 1.668 20.717 -36.129 1.00 78.71 96 TRP A C 1
ATOM 735 O O . TRP A 1 96 ? 2.474 20.013 -36.749 1.00 75.59 96 TRP A O 1
ATOM 746 N N . TRP A 1 97 ? 1.731 20.932 -34.808 1.00 78.26 97 TRP A N 1
ATOM 747 C CA . TRP A 1 97 ? 2.778 20.352 -33.960 1.00 73.71 97 TRP A CA 1
ATOM 748 C C . TRP A 1 97 ? 2.738 18.839 -33.973 1.00 73.07 97 TRP A C 1
ATOM 749 O O . TRP A 1 97 ? 3.767 18.199 -34.203 1.00 69.66 97 TRP A O 1
ATOM 760 N N . ILE A 1 98 ? 1.551 18.273 -33.752 1.00 71.15 98 ILE A N 1
ATOM 761 C CA . ILE A 1 98 ? 1.377 16.828 -33.865 1.00 73.10 98 ILE A CA 1
ATOM 762 C C . ILE A 1 98 ? 1.895 16.367 -35.211 1.00 79.30 98 ILE A C 1
ATOM 763 O O . ILE A 1 98 ? 2.600 15.352 -35.305 1.00 77.60 98 ILE A O 1
ATOM 768 N N . GLY A 1 99 ? 1.571 17.156 -36.241 1.00 81.07 99 GLY A N 1
ATOM 769 C CA . GLY A 1 99 ? 2.087 16.963 -37.579 1.00 72.06 99 GLY A CA 1
ATOM 770 C C . GLY A 1 99 ? 3.597 17.072 -37.686 1.00 79.51 99 GLY A C 1
ATOM 771 O O . GLY A 1 99 ? 4.236 16.090 -38.078 1.00 82.67 99 GLY A O 1
ATOM 772 N N . HIS A 1 100 ? 4.183 18.229 -37.343 1.00 78.33 100 HIS A N 1
ATOM 773 C CA . HIS A 1 100 ? 5.625 18.405 -37.572 1.00 78.45 100 HIS A CA 1
ATOM 774 C C . HIS A 1 100 ? 6.476 17.608 -36.596 1.00 76.88 100 HIS A C 1
ATOM 775 O O . HIS A 1 100 ? 7.692 17.552 -36.743 1.00 79.93 100 HIS A O 1
ATOM 782 N N . LEU A 1 101 ? 5.815 16.962 -35.629 1.00 81.37 101 LEU A N 1
ATOM 783 C CA . LEU A 1 101 ? 6.456 16.043 -34.676 1.00 80.50 101 LEU A CA 1
ATOM 784 C C . LEU A 1 101 ? 6.465 14.622 -35.210 1.00 82.65 101 LEU A C 1
ATOM 785 O O . LEU A 1 101 ? 7.490 13.942 -35.163 1.00 82.76 101 LEU A O 1
ATOM 790 N N . ASN A 1 102 ? 5.303 14.164 -35.671 1.00 83.79 102 ASN A N 1
ATOM 791 C CA . ASN A 1 102 ? 5.198 12.855 -36.316 1.00 85.84 102 ASN A CA 1
ATOM 792 C C . ASN A 1 102 ? 6.092 12.780 -37.550 1.00 84.05 102 ASN A C 1
ATOM 793 O O . ASN A 1 102 ? 6.770 11.776 -37.773 1.00 84.40 102 ASN A O 1
ATOM 798 N N . ALA A 1 103 ? 6.083 13.853 -38.343 1.00 84.78 103 ALA A N 1
ATOM 799 C CA . ALA A 1 103 ? 6.939 13.966 -39.525 1.00 83.11 103 ALA A CA 1
ATOM 800 C C . ALA A 1 103 ? 8.386 13.662 -39.163 1.00 85.78 103 ALA A C 1
ATOM 801 O O . ALA A 1 103 ? 9.132 13.104 -39.969 1.00 85.48 103 ALA A O 1
ATOM 803 N N . HIS A 1 104 ? 8.775 14.025 -37.941 1.00 82.07 104 HIS A N 1
ATOM 804 C CA . HIS A 1 104 ? 10.149 13.832 -37.504 1.00 79.69 104 HIS A CA 1
ATOM 805 C C . HIS A 1 104 ? 10.362 12.494 -36.804 1.00 80.14 104 HIS A C 1
ATOM 806 O O . HIS A 1 104 ? 11.457 12.200 -36.343 1.00 82.19 104 HIS A O 1
ATOM 813 N N . GLY A 1 105 ? 9.319 11.679 -36.732 1.00 78.67 105 GLY A N 1
ATOM 814 C CA . GLY A 1 105 ? 9.462 10.336 -36.207 1.00 73.01 105 GLY A CA 1
ATOM 815 C C . GLY A 1 105 ? 9.209 10.250 -34.713 1.00 82.45 105 GLY A C 1
ATOM 816 O O . GLY A 1 105 ? 9.301 9.169 -34.129 1.00 80.47 105 GLY A O 1
ATOM 817 N N . ILE A 1 106 ? 8.885 11.390 -34.102 1.00 80.45 106 ILE A N 1
ATOM 818 C CA . ILE A 1 106 ? 8.600 11.479 -32.672 1.00 74.36 106 ILE A CA 1
ATOM 819 C C . ILE A 1 106 ? 7.146 11.124 -32.367 1.00 75.36 106 ILE A C 1
ATOM 820 O O . ILE A 1 106 ? 6.230 11.870 -32.730 1.00 81.37 106 ILE A O 1
ATOM 825 N N . ALA A 1 107 ? 6.931 9.992 -31.704 1.00 69.52 107 ALA A N 1
ATOM 826 C CA . ALA A 1 107 ? 5.576 9.580 -31.352 1.00 73.37 107 ALA A CA 1
ATOM 827 C C . ALA A 1 107 ? 4.945 10.553 -30.362 1.00 75.98 107 ALA A C 1
ATOM 828 O O . ALA A 1 107 ? 5.592 10.993 -29.409 1.00 82.19 107 ALA A O 1
ATOM 830 N N . THR A 1 108 ? 3.687 10.899 -30.593 1.00 75.73 108 THR A N 1
ATOM 831 C CA . THR A 1 108 ? 2.962 11.744 -29.665 1.00 73.36 108 THR A CA 1
ATOM 832 C C . THR A 1 108 ? 1.843 10.926 -29.049 1.00 76.62 108 THR A C 1
ATOM 833 O O . THR A 1 108 ? 1.514 9.844 -29.536 1.00 73.82 108 THR A O 1
ATOM 837 N N . GLY A 1 109 ? 1.270 11.431 -27.961 1.00 76.80 109 GLY A N 1
ATOM 838 C CA . GLY A 1 109 ? 0.272 10.673 -27.242 1.00 74.31 109 GLY A CA 1
ATOM 839 C C . GLY A 1 109 ? -1.090 11.313 -27.310 1.00 77.40 109 GLY A C 1
ATOM 840 O O . GLY A 1 109 ? -1.283 12.320 -27.983 1.00 76.03 109 GLY A O 1
ATOM 841 N N . GLU A 1 110 ? -2.036 10.714 -26.599 1.00 81.92 110 GLU A N 1
ATOM 842 C CA . GLU A 1 110 ? -3.383 11.250 -26.492 1.00 86.70 110 GLU A CA 1
ATOM 843 C C . GLU A 1 110 ? -3.393 12.730 -26.118 1.00 88.26 110 GLU A C 1
ATOM 844 O O . GLU A 1 110 ? -2.972 13.107 -25.011 1.00 85.20 110 GLU A O 1
ATOM 850 N N . PRO A 1 111 ? -3.856 13.580 -27.051 1.00 85.22 111 PRO A N 1
ATOM 851 C CA . PRO A 1 111 ? -4.053 14.985 -26.703 1.00 82.02 111 PRO A CA 1
ATOM 852 C C . PRO A 1 111 ? -5.000 15.067 -25.517 1.00 85.51 111 PRO A C 1
ATOM 853 O O . PRO A 1 111 ? -5.873 14.214 -25.346 1.00 87.80 111 PRO A O 1
ATOM 857 N N . GLY A 1 112 ? -4.807 16.069 -24.678 1.00 79.33 112 GLY A N 1
ATOM 858 C CA . GLY A 1 112 ? -5.650 16.197 -23.520 1.00 78.48 112 GLY A CA 1
ATOM 859 C C . GLY A 1 112 ? -5.979 17.638 -23.265 1.00 80.47 112 GLY A C 1
ATOM 860 O O . GLY A 1 112 ? -5.665 18.528 -24.071 1.00 80.10 112 GLY A O 1
ATOM 861 N N . THR A 1 113 ? -6.631 17.849 -22.130 1.00 80.34 113 THR A N 1
ATOM 862 C CA . THR A 1 113 ? -6.920 19.175 -21.629 1.00 82.39 113 THR A CA 1
ATOM 863 C C . THR A 1 113 ? -6.477 19.250 -20.175 1.00 83.07 113 THR A C 1
ATOM 864 O O . THR A 1 113 ? -6.744 18.341 -19.385 1.00 82.14 113 THR A O 1
ATOM 868 N N . ARG A 1 114 ? -5.781 20.329 -19.839 1.00 83.22 114 ARG A N 1
ATOM 869 C CA . ARG A 1 114 ? -5.314 20.569 -18.483 1.00 80.72 114 ARG A CA 1
ATOM 870 C C . ARG A 1 114 ? -5.690 21.986 -18.124 1.00 82.95 114 ARG A C 1
ATOM 871 O O . ARG A 1 114 ? -5.203 22.926 -18.753 1.00 79.81 114 ARG A O 1
ATOM 879 N N . PHE A 1 115 ? -6.557 22.135 -17.122 1.00 81.26 115 PHE A N 1
ATOM 880 C CA . PHE A 1 115 ? -7.077 23.444 -16.747 1.00 80.54 115 PHE A CA 1
ATOM 881 C C . PHE A 1 115 ? -7.618 24.221 -17.943 1.00 86.30 115 PHE A C 1
ATOM 882 O O . PHE A 1 115 ? -7.413 25.432 -18.040 1.00 89.22 115 PHE A O 1
ATOM 890 N N . GLY A 1 116 ? -8.281 23.517 -18.862 1.00 86.29 116 GLY A N 1
ATOM 891 C CA . GLY A 1 116 ? -8.977 24.157 -19.961 1.00 81.42 116 GLY A CA 1
ATOM 892 C C . GLY A 1 116 ? -8.164 24.328 -21.228 1.00 85.25 116 GLY A C 1
ATOM 893 O O . GLY A 1 116 ? -8.689 24.748 -22.261 1.00 84.17 116 GLY A O 1
ATOM 894 N N . GLN A 1 117 ? -6.880 24.003 -21.163 1.00 83.61 117 GLN A N 1
ATOM 895 C CA . GLN A 1 117 ? -6.007 24.207 -22.311 1.00 79.87 117 GLN A CA 1
ATOM 896 C C . GLN A 1 117 ? -5.548 22.867 -22.869 1.00 83.32 117 GLN A C 1
ATOM 897 O O . GLN A 1 117 ? -5.388 21.906 -22.124 1.00 84.36 117 GLN A O 1
ATOM 903 N N . ARG A 1 118 ? -5.368 22.799 -24.184 1.00 81.63 118 ARG A N 1
ATOM 904 C CA . ARG A 1 118 ? -5.006 21.554 -24.851 1.00 80.50 118 ARG A CA 1
ATOM 905 C C . ARG A 1 118 ? -3.494 21.345 -24.898 1.00 79.99 118 ARG A C 1
ATOM 906 O O . ARG A 1 118 ? -2.719 22.297 -25.051 1.00 79.34 118 ARG A O 1
ATOM 914 N N . TYR A 1 119 ? -3.076 20.090 -24.790 1.00 74.56 119 TYR A N 1
ATOM 915 C CA . TYR A 1 119 ? -1.657 19.765 -24.820 1.00 73.75 119 TYR A CA 1
ATOM 916 C C . TYR A 1 119 ? -1.496 18.402 -25.445 1.00 73.71 119 TYR A C 1
ATOM 917 O O . TYR A 1 119 ? -2.451 17.629 -25.484 1.00 75.52 119 TYR A O 1
ATOM 926 N N . VAL A 1 120 ? -0.287 18.101 -25.911 1.00 71.04 120 VAL A N 1
ATOM 927 C CA . VAL A 1 120 ? 0.067 16.737 -26.284 1.00 71.04 120 VAL A CA 1
ATOM 928 C C . VAL A 1 120 ? 1.459 16.421 -25.752 1.00 70.07 120 VAL A C 1
ATOM 929 O O . VAL A 1 120 ? 2.346 17.275 -25.767 1.00 68.84 120 VAL A O 1
ATOM 933 N N . GLY A 1 121 ? 1.645 15.199 -25.263 1.00 69.95 121 GLY A N 1
ATOM 934 C CA . GLY A 1 121 ? 2.948 14.776 -24.784 1.00 67.71 121 GLY A CA 1
ATOM 935 C C . GLY A 1 121 ? 3.789 14.047 -25.818 1.00 72.30 121 GLY A C 1
ATOM 936 O O . GLY A 1 121 ? 3.264 13.486 -26.783 1.00 72.08 121 GLY A O 1
ATOM 937 N N . PHE A 1 122 ? 5.102 14.052 -25.604 1.00 71.73 122 PHE A N 1
ATOM 938 C CA . PHE A 1 122 ? 6.044 13.348 -26.464 1.00 70.26 122 PHE A CA 1
ATOM 939 C C . PHE A 1 122 ? 7.408 13.303 -25.804 1.00 70.31 122 PHE A C 1
ATOM 940 O O . PHE A 1 122 ? 7.643 13.987 -24.811 1.00 72.22 122 PHE A O 1
ATOM 948 N N . GLN A 1 123 ? 8.311 12.505 -26.351 1.00 66.43 123 GLN A N 1
ATOM 949 C CA . GLN A 1 123 ? 9.612 12.341 -25.735 1.00 67.66 123 GLN A CA 1
ATOM 950 C C . GLN A 1 123 ? 10.779 12.836 -26.572 1.00 73.81 123 GLN A C 1
ATOM 951 O O . GLN A 1 123 ? 10.725 12.854 -27.802 1.00 80.30 123 GLN A O 1
ATOM 957 N N . HIS A 1 124 ? 11.833 13.256 -25.888 1.00 74.42 124 HIS A N 1
ATOM 958 C CA . HIS A 1 124 ? 13.104 13.485 -26.531 1.00 76.35 124 HIS A CA 1
ATOM 959 C C . HIS A 1 124 ? 13.479 12.129 -27.107 1.00 77.49 124 HIS A C 1
ATOM 960 O O . HIS A 1 124 ? 13.528 11.139 -26.369 1.00 75.12 124 HIS A O 1
ATOM 967 N N . PRO A 1 125 ? 13.709 12.070 -28.434 1.00 77.89 125 PRO A N 1
ATOM 968 C CA . PRO A 1 125 ? 14.021 10.818 -29.131 1.00 76.87 125 PRO A CA 1
ATOM 969 C C . PRO A 1 125 ? 15.304 10.187 -28.620 1.00 77.72 125 PRO A C 1
ATOM 970 O O . PRO A 1 125 ? 15.446 8.967 -28.670 1.00 82.31 125 PRO A O 1
ATOM 974 N N . ASP A 1 126 ? 16.217 11.005 -28.110 1.00 78.06 126 ASP A N 1
ATOM 975 C CA . ASP A 1 126 ? 17.548 10.524 -27.764 1.00 79.76 126 ASP A CA 1
ATOM 976 C C . ASP A 1 126 ? 17.855 10.277 -26.262 1.00 81.89 126 ASP A C 1
ATOM 977 O O . ASP A 1 126 ? 19.001 9.991 -25.911 1.00 83.97 126 ASP A O 1
ATOM 982 N N . CYS A 1 127 ? 16.862 10.364 -25.377 1.00 81.91 127 CYS A N 1
ATOM 983 C CA . CYS A 1 127 ? 17.120 10.099 -23.945 1.00 78.62 127 CYS A CA 1
ATOM 984 C C . CYS A 1 127 ? 15.879 9.722 -23.138 1.00 78.73 127 CYS A C 1
ATOM 985 O O . CYS A 1 127 ? 15.989 9.124 -22.060 1.00 83.94 127 CYS A O 1
ATOM 988 N N . GLY A 1 128 ? 14.706 10.093 -23.647 1.00 76.25 128 GLY A N 1
ATOM 989 C CA . GLY A 1 128 ? 13.444 9.660 -23.069 1.00 73.30 128 GLY A CA 1
ATOM 990 C C . GLY A 1 128 ? 12.670 10.703 -22.282 1.00 75.30 128 GLY A C 1
ATOM 991 O O . GLY A 1 128 ? 11.526 10.468 -21.896 1.00 76.85 128 GLY A O 1
ATOM 992 N N . ILE A 1 129 ? 13.289 11.853 -22.042 1.00 73.13 129 ILE A N 1
ATOM 993 C CA . ILE A 1 129 ? 12.694 12.896 -21.218 1.00 70.23 129 ILE A CA 1
ATOM 994 C C . ILE A 1 129 ? 11.354 13.377 -21.791 1.00 71.53 129 ILE A C 1
ATOM 995 O O . ILE A 1 129 ? 11.164 13.378 -23.000 1.00 70.63 129 ILE A O 1
ATOM 1000 N N . ASP A 1 130 ? 10.417 13.754 -20.925 1.00 69.85 130 ASP A N 1
ATOM 1001 C CA . ASP A 1 130 ? 9.051 14.012 -21.357 1.00 65.37 130 ASP A CA 1
ATOM 1002 C C . ASP A 1 130 ? 8.788 15.480 -21.617 1.00 68.15 130 ASP A C 1
ATOM 1003 O O . ASP A 1 130 ? 9.129 16.322 -20.806 1.00 70.06 130 ASP A O 1
ATOM 1008 N N . PHE A 1 131 ? 8.174 15.777 -22.761 1.00 72.34 131 PHE A N 1
ATOM 1009 C CA . PHE A 1 131 ? 7.827 17.146 -23.117 1.00 67.22 131 PHE A CA 1
ATOM 1010 C C . PHE A 1 131 ? 6.364 17.296 -23.445 1.00 66.45 131 PHE A C 1
ATOM 1011 O O . PHE A 1 131 ? 5.660 16.316 -23.656 1.00 69.31 131 PHE A O 1
ATOM 1019 N N . GLU A 1 132 ? 5.901 18.533 -23.463 1.00 64.72 132 GLU A N 1
ATOM 1020 C CA . GLU A 1 132 ? 4.550 18.819 -23.899 1.00 68.31 132 GLU A CA 1
ATOM 1021 C C . GLU A 1 132 ? 4.540 20.125 -24.664 1.00 70.28 132 GLU A C 1
ATOM 1022 O O . GLU A 1 132 ? 5.387 20.996 -24.440 1.00 71.93 132 GLU A O 1
ATOM 1028 N N . VAL A 1 133 ? 3.587 20.250 -25.580 1.00 68.32 133 VAL A N 1
ATOM 1029 C CA . VAL A 1 133 ? 3.237 21.549 -26.129 1.00 70.90 133 VAL A CA 1
ATOM 1030 C C . VAL A 1 133 ? 1.817 21.818 -25.661 1.00 73.41 133 VAL A C 1
ATOM 1031 O O . VAL A 1 133 ? 0.987 20.911 -25.643 1.00 72.04 133 VAL A O 1
ATOM 1035 N N . LEU A 1 134 ? 1.554 23.053 -25.248 1.00 76.22 134 LEU A N 1
ATOM 1036 C CA . LEU A 1 134 ? 0.287 23.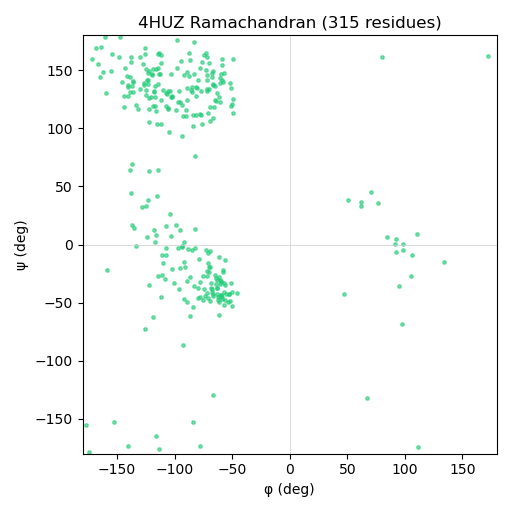401 -24.618 1.00 76.65 134 LEU A CA 1
ATOM 1037 C C . LEU A 1 134 ? -0.198 24.728 -25.197 1.00 78.13 134 LEU A C 1
ATOM 1038 O O . LEU A 1 134 ? 0.573 25.686 -25.306 1.00 73.99 134 LEU A O 1
ATOM 1043 N N . GLU A 1 135 ? -1.468 24.765 -25.596 1.00 82.65 135 GLU A N 1
ATOM 1044 C CA . GLU A 1 135 ? -2.040 25.944 -26.245 1.00 82.00 135 GLU A CA 1
ATOM 1045 C C . GLU A 1 135 ? -2.321 27.026 -25.213 1.00 87.70 135 GLU A C 1
ATOM 1046 O O . GLU A 1 135 ? -3.282 26.929 -24.443 1.00 89.91 135 GLU A O 1
ATOM 1052 N N . ASP A 1 136 ? -1.466 28.043 -25.177 1.00 89.00 136 ASP A N 1
ATOM 1053 C CA . ASP A 1 136 ? -1.686 29.173 -24.278 1.00 92.92 136 ASP A CA 1
ATOM 1054 C C . ASP A 1 136 ? -2.013 30.419 -25.089 1.00 93.95 136 ASP A C 1
ATOM 1055 O O . ASP A 1 136 ? -1.137 31.043 -25.688 1.00 93.12 136 ASP A O 1
ATOM 1060 N N . GLU A 1 137 ? -3.290 30.770 -25.102 1.00 97.17 137 GLU A N 1
ATOM 1061 C CA . GLU A 1 137 ? -3.747 31.979 -25.767 1.00 100.00 137 GLU A CA 1
ATOM 1062 C C . GLU A 1 137 ? -3.305 33.214 -24.995 1.00 99.75 137 GLU A C 1
ATOM 1063 O O . GLU A 1 137 ? -3.330 34.317 -25.524 1.00 103.97 137 GLU A O 1
ATOM 1069 N N . ASN A 1 138 ? -2.897 33.031 -23.744 1.00 98.53 138 ASN A N 1
ATOM 1070 C CA . ASN A 1 138 ? -2.509 34.161 -22.907 1.00 99.43 138 ASN A CA 1
ATOM 1071 C C . ASN A 1 138 ? -1.012 34.469 -22.935 1.00 98.63 138 ASN A C 1
ATOM 1072 O O . ASN A 1 138 ? -0.553 35.418 -22.290 1.00 96.12 138 ASN A O 1
ATOM 1077 N N . ASP A 1 139 ? -0.264 33.669 -23.693 1.00 97.46 139 ASP A N 1
ATOM 1078 C CA . ASP A 1 139 ? 1.185 33.830 -23.817 1.00 96.92 139 ASP A CA 1
ATOM 1079 C C . ASP A 1 139 ? 1.538 34.709 -25.017 1.00 95.70 139 ASP A C 1
ATOM 1080 O O . ASP A 1 139 ? 1.386 34.289 -26.168 1.00 95.68 139 ASP A O 1
ATOM 1085 N N . THR A 1 140 ? 2.038 35.899 -24.727 1.00 96.85 140 THR A N 1
ATOM 1086 C CA . THR A 1 140 ? 2.309 36.902 -25.730 1.00 97.80 140 THR A CA 1
ATOM 1087 C C . THR A 1 140 ? 3.772 37.114 -26.017 1.00 97.08 140 THR A C 1
ATOM 1088 O O . THR A 1 140 ? 4.148 38.115 -26.592 1.00 97.61 140 THR A O 1
ATOM 1092 N N . ARG A 1 141 ? 4.606 36.187 -25.602 1.00 96.47 141 ARG A N 1
ATOM 1093 C CA . ARG A 1 141 ? 6.038 36.356 -25.765 1.00 94.18 141 ARG A CA 1
ATOM 1094 C C . ARG A 1 141 ? 6.443 36.200 -27.223 1.00 94.62 141 ARG A C 1
ATOM 1095 O O . ARG A 1 141 ? 5.783 35.490 -27.987 1.00 94.54 141 ARG A O 1
ATOM 1103 N N . GLN A 1 142 ? 7.516 36.891 -27.600 1.00 95.82 142 GLN A N 1
ATOM 1104 C CA . GLN A 1 142 ? 8.034 36.859 -28.965 1.00 98.81 142 GLN A CA 1
ATOM 1105 C C . GLN A 1 142 ? 8.672 35.522 -29.307 1.00 96.41 142 GLN A C 1
ATOM 1106 O O . GLN A 1 142 ? 9.716 35.176 -28.748 1.00 95.00 142 GLN A O 1
ATOM 1112 N N . PRO A 1 143 ? 8.060 34.771 -30.239 1.00 94.53 143 PRO A N 1
ATOM 1113 C CA . PRO A 1 143 ? 8.689 33.526 -30.682 1.00 91.00 143 PRO A CA 1
ATOM 1114 C C . PRO A 1 143 ? 9.973 33.835 -31.419 1.00 89.69 143 PRO A C 1
ATOM 1115 O O . PRO A 1 143 ? 10.087 34.893 -32.024 1.00 88.48 143 PRO A O 1
ATOM 1119 N N . TYR A 1 144 ? 10.941 32.935 -31.338 1.00 89.33 144 TYR A N 1
ATOM 1120 C CA . TYR A 1 144 ? 12.147 33.058 -32.133 1.00 85.61 144 TYR A CA 1
ATOM 1121 C C . TYR A 1 144 ? 11.830 32.534 -33.514 1.00 86.65 144 TYR A C 1
ATOM 1122 O O . TYR A 1 144 ? 11.198 31.480 -33.636 1.00 90.28 144 TYR A O 1
ATOM 1131 N N . ASP A 1 145 ? 12.263 33.264 -34.545 1.00 88.22 145 ASP A N 1
ATOM 1132 C CA . ASP A 1 145 ? 11.996 32.893 -35.941 1.00 88.23 145 ASP A CA 1
ATOM 1133 C C . ASP A 1 145 ? 13.131 32.061 -36.545 1.00 84.90 145 ASP A C 1
ATOM 1134 O O . ASP A 1 145 ? 14.115 32.604 -37.055 1.00 81.02 145 ASP A O 1
ATOM 1139 N N . SER A 1 146 ? 12.993 30.742 -36.469 1.00 82.17 146 SER A N 1
ATOM 1140 C CA . SER A 1 146 ? 13.984 29.842 -37.037 1.00 82.79 146 SER A CA 1
ATOM 1141 C C . SER A 1 146 ? 13.463 29.405 -38.391 1.00 87.79 146 SER A C 1
ATOM 1142 O O . SER A 1 146 ? 12.338 29.769 -38.764 1.00 85.43 146 SER A O 1
ATOM 1145 N N . PRO A 1 147 ? 14.266 28.622 -39.138 1.00 86.14 147 PRO A N 1
ATOM 1146 C CA . PRO A 1 147 ? 13.637 27.832 -40.207 1.00 82.34 147 PRO A CA 1
ATOM 1147 C C . PRO A 1 147 ? 12.734 26.787 -39.551 1.00 86.73 147 PRO A C 1
ATOM 1148 O O . PRO A 1 147 ? 11.902 27.133 -38.706 1.00 84.49 147 PRO A O 1
ATOM 1152 N N . TYR A 1 148 ? 12.878 25.526 -39.937 1.00 88.33 148 TYR A N 1
ATOM 1153 C CA . TYR A 1 148 ? 12.309 24.407 -39.170 1.00 78.42 148 TYR A CA 1
ATOM 1154 C C . TYR A 1 148 ? 10.840 24.511 -38.685 1.00 74.24 148 TYR A C 1
ATOM 1155 O O . TYR A 1 148 ? 10.069 23.563 -38.850 1.00 81.22 148 TYR A O 1
ATOM 1164 N N . VAL A 1 149 ? 10.485 25.690 -38.183 1.00 74.42 149 VAL A N 1
ATOM 1165 C CA . VAL A 1 149 ? 9.137 25.993 -37.711 1.00 81.45 149 VAL A CA 1
ATOM 1166 C C . VAL A 1 149 ? 8.671 27.399 -38.082 1.00 81.60 149 VAL A C 1
ATOM 1167 O O . VAL A 1 149 ? 9.350 28.363 -37.785 1.00 82.28 149 VAL A O 1
ATOM 1171 N N . PRO A 1 150 ? 7.501 27.518 -38.701 1.00 85.05 150 PRO A N 1
ATOM 1172 C CA . PRO A 1 150 ? 6.983 28.824 -39.120 1.00 85.35 150 PRO A CA 1
ATOM 1173 C C . PRO A 1 150 ? 6.545 29.634 -37.930 1.00 86.95 150 PRO A C 1
ATOM 1174 O O . PRO A 1 150 ? 6.039 29.082 -36.957 1.00 84.84 150 PRO A O 1
ATOM 1178 N N . ILE A 1 151 ? 6.725 30.941 -38.031 1.00 88.58 151 ILE A N 1
ATOM 1179 C CA . ILE A 1 151 ? 6.430 31.861 -36.947 1.00 88.19 151 ILE A CA 1
ATOM 1180 C C . ILE A 1 151 ? 4.961 31.786 -36.486 1.00 90.29 151 ILE A C 1
ATOM 1181 O O . ILE A 1 151 ? 4.644 32.107 -35.334 1.00 92.80 151 ILE A O 1
ATOM 1186 N N . GLU A 1 152 ? 4.073 31.320 -37.364 1.00 92.29 152 GLU A N 1
ATOM 1187 C CA . GLU A 1 152 ? 2.662 31.131 -36.995 1.00 91.07 152 GLU A CA 1
ATOM 1188 C C . GLU A 1 152 ? 2.473 30.125 -35.850 1.00 85.21 152 GLU A C 1
ATOM 1189 O O . GLU A 1 152 ? 1.576 30.275 -35.017 1.00 85.75 152 GLU A O 1
ATOM 1195 N N . HIS A 1 153 ? 3.329 29.111 -35.809 1.00 83.45 153 HIS A N 1
ATOM 1196 C CA . HIS A 1 153 ? 3.130 27.982 -34.905 1.00 87.43 153 HIS A CA 1
ATOM 1197 C C . HIS A 1 153 ? 4.225 27.812 -33.853 1.00 82.87 153 HIS A C 1
ATOM 1198 O O . HIS A 1 153 ? 4.191 26.849 -33.089 1.00 76.23 153 HIS A O 1
ATOM 1205 N N . ALA A 1 154 ? 5.199 28.720 -33.840 1.00 83.57 154 ALA A N 1
ATOM 1206 C CA . ALA A 1 154 ? 6.347 28.608 -32.940 1.00 84.82 154 ALA A CA 1
ATOM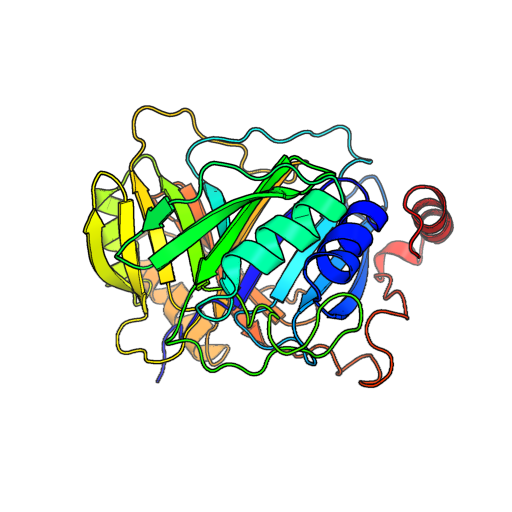 1207 C C . ALA A 1 154 ? 5.923 28.616 -31.475 1.00 82.83 154 ALA A C 1
ATOM 1208 O O . ALA A 1 154 ? 5.022 29.369 -31.088 1.00 84.22 154 ALA A O 1
ATOM 1210 N N . GLN A 1 155 ? 6.563 27.767 -30.672 1.00 79.85 155 GLN A N 1
ATOM 1211 C CA . GLN A 1 155 ? 6.420 27.858 -29.222 1.00 80.70 155 GLN A CA 1
ATOM 1212 C C . GLN A 1 155 ? 7.072 29.144 -28.753 1.00 80.01 155 GLN A C 1
ATOM 1213 O O . GLN A 1 155 ? 8.091 29.569 -29.303 1.00 77.28 155 GLN A O 1
ATOM 1219 N N . ARG A 1 156 ? 6.481 29.769 -27.742 1.00 81.94 156 ARG A N 1
ATOM 1220 C CA . ARG A 1 156 ? 7.016 31.024 -27.241 1.00 85.21 156 ARG A CA 1
ATOM 1221 C C . ARG A 1 156 ? 7.542 30.958 -25.799 1.00 85.58 156 ARG A C 1
ATOM 1222 O O . ARG A 1 156 ? 7.334 31.880 -25.011 1.00 87.50 156 ARG A O 1
ATOM 1230 N N . GLY A 1 157 ? 8.244 29.871 -25.479 1.00 81.51 157 GLY A N 1
ATOM 1231 C CA . GLY A 1 157 ? 8.805 29.669 -24.152 1.00 81.17 157 GLY A CA 1
ATOM 1232 C C . GLY A 1 157 ? 8.147 28.540 -23.363 1.00 81.92 157 GLY A C 1
ATOM 1233 O O . GLY A 1 157 ? 7.287 27.816 -23.899 1.00 76.80 157 GLY A O 1
ATOM 1234 N N . PHE A 1 158 ? 8.554 28.390 -22.093 1.00 77.13 158 PHE A N 1
ATOM 1235 C CA . PHE A 1 158 ? 7.990 27.378 -21.195 1.00 70.64 158 PHE A CA 1
ATOM 1236 C C . PHE A 1 158 ? 6.677 27.868 -20.625 1.00 72.94 158 PHE A C 1
ATOM 1237 O O . PHE A 1 158 ? 6.569 29.012 -20.178 1.00 74.57 158 PHE A O 1
ATOM 1245 N N . HIS A 1 159 ? 5.680 26.997 -20.628 1.00 68.25 159 HIS A N 1
ATOM 1246 C CA . HIS A 1 159 ? 4.423 27.308 -19.982 1.00 70.71 159 HIS A CA 1
ATOM 1247 C C . HIS A 1 159 ? 4.541 26.973 -18.486 1.00 75.92 159 HIS A C 1
ATOM 1248 O O . HIS A 1 159 ? 4.305 27.817 -17.613 1.00 70.87 159 HIS A O 1
ATOM 1255 N N . SER A 1 160 ? 4.940 25.737 -18.212 1.00 69.49 160 SER A N 1
ATOM 1256 C CA . SER A 1 160 ? 4.983 25.234 -16.868 1.00 72.60 160 SER A CA 1
ATOM 1257 C C . SER A 1 160 ? 6.013 24.128 -16.801 1.00 74.14 160 SER A C 1
ATOM 1258 O O . SER A 1 160 ? 6.448 23.620 -17.839 1.00 69.19 160 SER A O 1
ATOM 1261 N N . TRP A 1 161 ? 6.412 23.779 -15.577 1.00 67.09 161 TRP A N 1
ATOM 1262 C CA . TRP A 1 161 ? 7.111 22.523 -15.316 1.00 66.25 161 TRP A CA 1
ATOM 1263 C C . TRP A 1 161 ? 6.272 21.693 -14.358 1.00 65.47 161 TRP A C 1
ATOM 1264 O O . TRP A 1 161 ? 5.524 22.239 -13.551 1.00 65.70 161 TRP A O 1
ATOM 1275 N N . THR A 1 162 ? 6.393 20.374 -14.449 1.00 63.87 162 THR A N 1
ATOM 1276 C CA . THR A 1 162 ? 5.627 19.483 -13.588 1.00 64.69 162 THR A CA 1
ATOM 1277 C C . THR A 1 162 ? 6.554 18.670 -12.713 1.00 68.46 162 THR A C 1
ATOM 1278 O O . THR A 1 162 ? 7.373 17.894 -13.218 1.00 66.93 162 THR A O 1
ATOM 1282 N N . ALA A 1 163 ? 6.417 18.832 -11.401 1.00 68.16 163 ALA A N 1
ATOM 1283 C CA . ALA A 1 163 ? 7.239 18.086 -10.463 1.00 64.56 163 ALA A CA 1
ATOM 1284 C C . ALA A 1 163 ? 6.430 16.977 -9.840 1.00 64.57 163 ALA A C 1
ATOM 1285 O O . ALA A 1 163 ? 5.306 17.181 -9.397 1.00 65.56 163 ALA A O 1
ATOM 1287 N N . SER A 1 164 ? 7.002 15.788 -9.815 1.00 65.92 164 SER A N 1
ATOM 1288 C CA . SER A 1 164 ? 6.443 14.723 -9.010 1.00 70.23 164 SER A CA 1
ATOM 1289 C C . SER A 1 164 ? 7.015 14.863 -7.575 1.00 68.63 164 SER A C 1
ATOM 1290 O O . SER A 1 164 ? 8.221 15.080 -7.420 1.00 68.47 164 SER A O 1
ATOM 1293 N N . VAL A 1 165 ? 6.163 14.792 -6.543 1.00 66.53 165 VAL A N 1
ATOM 1294 C CA . VAL A 1 165 ? 6.614 14.864 -5.131 1.00 69.28 165 VAL A CA 1
ATOM 1295 C C . VAL A 1 165 ? 5.866 13.897 -4.217 1.00 68.26 165 VAL A C 1
ATOM 1296 O O . VAL A 1 165 ? 4.646 13.755 -4.323 1.00 66.65 165 VAL A O 1
ATOM 1300 N N . ARG A 1 166 ? 6.593 13.234 -3.317 1.00 67.36 166 ARG A N 1
ATOM 1301 C CA . ARG A 1 166 ? 5.955 12.343 -2.345 1.00 69.33 166 ARG A CA 1
ATOM 1302 C C . ARG A 1 166 ? 5.343 13.100 -1.164 1.00 68.76 166 ARG A C 1
ATOM 1303 O O . ARG A 1 166 ? 4.275 12.743 -0.674 1.00 70.63 166 ARG A O 1
ATOM 1311 N N . GLU A 1 167 ? 6.011 14.153 -0.713 1.00 69.36 167 GLU A N 1
ATOM 1312 C CA . GLU A 1 167 ? 5.513 14.911 0.427 1.00 69.96 167 GLU A CA 1
ATOM 1313 C C . GLU A 1 167 ? 4.910 16.223 -0.033 1.00 70.29 167 GLU A C 1
ATOM 1314 O O . GLU A 1 167 ? 5.615 17.203 -0.248 1.00 72.79 167 GLU A O 1
ATOM 1320 N N . LEU A 1 168 ? 3.598 16.248 -0.190 1.00 69.52 168 LEU A N 1
ATOM 1321 C CA . LEU A 1 168 ? 2.946 17.451 -0.692 1.00 70.60 168 LEU A CA 1
ATOM 1322 C C . LEU A 1 168 ? 2.778 18.571 0.343 1.00 74.29 168 LEU A C 1
ATOM 1323 O O . LEU A 1 168 ? 3.040 19.731 0.022 1.00 74.58 168 LEU A O 1
ATOM 1328 N N . GLU A 1 169 ? 2.339 18.236 1.565 1.00 74.75 169 GLU A N 1
ATOM 1329 C CA . GLU A 1 169 ? 1.980 19.258 2.556 1.00 72.91 169 GLU A CA 1
ATOM 1330 C C . GLU A 1 169 ? 3.152 20.191 2.811 1.00 72.96 169 GLU A C 1
ATOM 1331 O O . GLU A 1 169 ? 3.028 21.406 2.710 1.00 73.22 169 GLU A O 1
ATOM 1337 N N . ASP A 1 170 ? 4.303 19.614 3.117 1.00 72.55 170 ASP A N 1
ATOM 1338 C CA . ASP A 1 170 ? 5.470 20.413 3.442 1.00 69.56 170 ASP A CA 1
ATOM 1339 C C . ASP A 1 170 ? 6.047 21.107 2.211 1.00 75.98 170 ASP A C 1
ATOM 1340 O O . ASP A 1 170 ? 6.737 22.117 2.333 1.00 77.05 170 ASP A O 1
ATOM 1345 N N . MET A 1 171 ? 5.754 20.570 1.026 1.00 73.94 171 MET A N 1
ATOM 1346 C CA . MET A 1 171 ? 6.176 21.187 -0.227 1.00 71.32 171 MET A CA 1
ATOM 1347 C C . MET A 1 171 ? 5.344 22.425 -0.526 1.00 71.87 171 MET A C 1
ATOM 1348 O O . MET A 1 171 ? 5.871 23.457 -0.936 1.00 70.03 171 MET A O 1
ATOM 1353 N N . ASP A 1 172 ? 4.036 22.308 -0.331 1.00 72.46 172 ASP A N 1
ATOM 1354 C CA . ASP A 1 172 ? 3.153 23.466 -0.354 1.00 74.59 172 ASP A CA 1
ATOM 1355 C C . ASP A 1 172 ? 3.641 24.588 0.584 1.00 76.17 172 ASP A C 1
ATOM 1356 O O . ASP A 1 172 ? 3.720 25.747 0.174 1.00 79.96 172 ASP A O 1
ATOM 1361 N N . PHE A 1 173 ? 3.979 24.240 1.825 1.00 71.52 173 PHE A N 1
ATOM 1362 C CA . PHE A 1 173 ? 4.511 25.207 2.789 1.00 75.45 173 PHE A CA 1
ATOM 1363 C C . PHE A 1 173 ? 5.730 25.921 2.239 1.00 70.13 173 PHE A C 1
ATOM 1364 O O . PHE A 1 173 ? 5.883 27.128 2.406 1.00 69.80 173 PHE A O 1
ATOM 1372 N N . PHE A 1 174 ? 6.610 25.167 1.597 1.00 70.28 174 PHE A N 1
ATOM 1373 C CA . PHE A 1 174 ? 7.838 25.743 1.073 1.00 69.78 174 PHE A CA 1
ATOM 1374 C C . PHE A 1 174 ? 7.578 26.718 -0.076 1.00 69.44 174 PHE A C 1
ATOM 1375 O O . PHE A 1 174 ? 8.238 27.756 -0.181 1.00 67.60 174 PHE A O 1
ATOM 1383 N N . MET A 1 175 ? 6.617 26.398 -0.935 1.00 68.05 175 MET A N 1
ATOM 1384 C CA . MET A 1 175 ? 6.366 27.261 -2.082 1.00 74.83 175 MET A CA 1
ATOM 1385 C C . MET A 1 175 ? 5.819 28.601 -1.616 1.00 75.29 175 MET A C 1
ATOM 1386 O O . MET A 1 175 ? 6.260 29.651 -2.087 1.00 75.72 175 MET A O 1
ATOM 1391 N N . GLU A 1 176 ? 4.874 28.555 -0.677 1.00 73.96 176 GLU A N 1
ATOM 1392 C CA . GLU A 1 176 ? 4.207 29.753 -0.173 1.00 73.31 176 GLU A CA 1
ATOM 1393 C C . GLU A 1 176 ? 5.111 30.625 0.683 1.00 75.23 176 GLU A C 1
ATOM 1394 O O . GLU A 1 176 ? 5.156 31.840 0.509 1.00 76.91 176 GLU A O 1
ATOM 1400 N N . ASN A 1 177 ? 5.836 29.982 1.598 1.00 76.40 177 ASN A N 1
ATOM 1401 C CA . ASN A 1 177 ? 6.597 30.661 2.645 1.00 73.19 177 ASN A CA 1
ATOM 1402 C C . ASN A 1 177 ? 8.038 31.041 2.293 1.00 73.59 177 ASN A C 1
ATOM 1403 O O . ASN A 1 177 ? 8.558 32.030 2.799 1.00 80.83 177 ASN A O 1
ATOM 1408 N N . CYS A 1 178 ? 8.694 30.259 1.446 1.00 74.68 178 CYS A N 1
ATOM 1409 C CA . CYS A 1 178 ? 10.065 30.570 1.054 1.00 72.58 178 CYS A CA 1
ATOM 1410 C C . CYS A 1 178 ? 10.165 30.989 -0.399 1.00 74.95 178 CYS A C 1
ATOM 1411 O O . CYS A 1 178 ? 11.080 31.717 -0.775 1.00 78.65 178 CYS A O 1
ATOM 1414 N N . TRP A 1 179 ? 9.231 30.533 -1.225 1.00 74.08 179 TRP A N 1
ATOM 1415 C CA . TRP A 1 179 ? 9.462 30.585 -2.668 1.00 74.97 179 TRP A CA 1
ATOM 1416 C C . TRP A 1 179 ? 8.533 31.458 -3.513 1.00 74.43 179 TRP A C 1
ATOM 1417 O O . TRP A 1 179 ? 8.604 31.424 -4.740 1.00 73.10 179 TRP A O 1
ATOM 1428 N N . ASN A 1 180 ? 7.682 32.236 -2.859 1.00 75.31 180 ASN A N 1
ATOM 1429 C CA . ASN A 1 180 ? 6.880 33.253 -3.531 1.00 76.78 180 ASN A CA 1
ATOM 1430 C C . ASN A 1 180 ? 5.925 32.687 -4.574 1.00 77.31 180 ASN A C 1
ATOM 1431 O O . ASN A 1 180 ? 5.656 33.310 -5.599 1.00 79.57 180 ASN A O 1
ATOM 1436 N N . PHE A 1 181 ? 5.422 31.494 -4.304 1.00 76.19 181 PHE A N 1
ATOM 1437 C CA . PHE A 1 181 ? 4.398 30.893 -5.130 1.00 75.53 181 PHE A CA 1
ATOM 1438 C C . PHE A 1 181 ? 3.132 30.783 -4.307 1.00 77.43 181 PHE A C 1
ATOM 1439 O O . PHE A 1 181 ? 3.165 30.899 -3.102 1.00 78.18 181 PHE A O 1
ATOM 1447 N N . GLU A 1 182 ? 2.009 30.562 -4.964 1.00 82.69 182 GLU A N 1
ATOM 1448 C CA . GLU A 1 182 ? 0.754 30.376 -4.263 1.00 79.33 182 GLU A CA 1
ATOM 1449 C C . GLU A 1 182 ? -0.061 29.380 -5.060 1.00 80.60 182 GLU A C 1
ATOM 1450 O O . GLU A 1 182 ? -0.053 29.419 -6.294 1.00 76.90 182 GLU A O 1
ATOM 1456 N N . LYS A 1 183 ? -0.740 28.472 -4.368 1.00 78.90 183 LYS A N 1
ATOM 1457 C CA . LYS A 1 183 ? -1.611 27.524 -5.046 1.00 76.29 183 LYS A CA 1
ATOM 1458 C C . LYS A 1 183 ? -2.722 28.306 -5.737 1.00 77.98 183 LYS A C 1
ATOM 1459 O O . LYS A 1 183 ? -3.338 29.170 -5.124 1.00 79.38 183 LYS A O 1
ATOM 1465 N N . ILE A 1 184 ? -2.946 28.026 -7.022 1.00 79.65 184 ILE A N 1
ATOM 1466 C CA . ILE A 1 184 ? -3.948 28.748 -7.817 1.00 82.27 184 ILE A CA 1
ATOM 1467 C C . ILE A 1 184 ? -4.969 27.815 -8.457 1.00 81.97 184 ILE A C 1
ATOM 1468 O O . ILE A 1 184 ? -5.796 28.254 -9.260 1.00 80.42 184 ILE A O 1
ATOM 1473 N N . GLY A 1 185 ? -4.904 26.535 -8.111 1.00 78.38 185 GLY A N 1
ATOM 1474 C CA . GLY A 1 185 ? -5.747 25.547 -8.752 1.00 76.98 185 GLY A CA 1
ATOM 1475 C C . GLY A 1 185 ? -5.378 24.140 -8.347 1.00 77.27 185 GLY A C 1
ATOM 1476 O O . GLY A 1 185 ? -4.293 23.880 -7.833 1.00 78.81 185 GLY A O 1
ATOM 1477 N N . GLU A 1 186 ? -6.301 23.223 -8.578 1.00 76.72 186 GLU A N 1
ATOM 1478 C CA . GLU A 1 186 ? -6.092 21.840 -8.227 1.00 75.90 186 GLU A CA 1
ATOM 1479 C C . GLU A 1 186 ? -7.057 21.017 -9.047 1.00 80.55 186 GLU A C 1
ATOM 1480 O O . GLU A 1 186 ? -8.244 21.325 -9.108 1.00 85.95 186 GLU A O 1
ATOM 1486 N N . GLU A 1 187 ? -6.547 19.986 -9.701 1.00 80.14 187 GLU A N 1
ATOM 1487 C CA . GLU A 1 187 ? -7.411 19.031 -10.363 1.00 81.65 187 GLU A CA 1
ATOM 1488 C C . GLU A 1 187 ? -6.796 17.648 -10.241 1.00 81.54 187 GLU A C 1
ATOM 1489 O O . GLU A 1 187 ? -5.686 17.412 -10.717 1.00 82.22 187 GLU A O 1
ATOM 1495 N N . GLY A 1 188 ? -7.514 16.742 -9.582 1.00 84.05 188 GLY A N 1
ATOM 1496 C CA . GLY A 1 188 ? -6.997 15.408 -9.335 1.00 81.16 188 GLY A CA 1
ATOM 1497 C C . GLY A 1 188 ? -5.831 15.534 -8.386 1.00 77.15 188 GLY A C 1
ATOM 1498 O O . GLY A 1 188 ? -5.938 16.232 -7.381 1.00 81.35 188 GLY A O 1
ATOM 1499 N N . ASN A 1 189 ? -4.712 14.892 -8.706 1.00 77.83 189 ASN A N 1
ATOM 1500 C CA . ASN A 1 189 ? -3.520 15.022 -7.866 1.00 77.09 189 ASN A CA 1
ATOM 1501 C C . ASN A 1 189 ? -2.545 16.091 -8.357 1.00 74.38 189 ASN A C 1
ATOM 1502 O O . ASN A 1 189 ? -1.409 16.179 -7.899 1.00 74.65 189 ASN A O 1
ATOM 1507 N N . ARG A 1 190 ? -3.008 16.912 -9.283 1.00 75.40 190 ARG A N 1
ATOM 1508 C CA . ARG A 1 190 ? -2.201 17.993 -9.816 1.00 75.66 190 ARG A CA 1
ATOM 1509 C C . ARG A 1 190 ? -2.561 19.281 -9.076 1.00 74.63 190 ARG A C 1
ATOM 1510 O O . ARG A 1 190 ? -3.719 19.692 -9.061 1.00 76.65 190 ARG A O 1
ATOM 1518 N N . HIS A 1 191 ? -1.566 19.905 -8.454 1.00 72.06 191 HIS A N 1
ATOM 1519 C CA . HIS A 1 191 ? -1.763 21.164 -7.743 1.00 72.19 191 HIS A CA 1
ATOM 1520 C C . HIS A 1 191 ? -0.921 22.226 -8.423 1.00 72.25 191 HIS A C 1
ATOM 1521 O O . HIS A 1 191 ? 0.277 22.040 -8.615 1.00 73.00 191 HIS A O 1
ATOM 1528 N N . ARG A 1 192 ? -1.542 23.338 -8.795 1.00 74.58 192 ARG A N 1
ATOM 1529 C CA . ARG A 1 192 ? -0.863 24.330 -9.621 1.00 74.31 192 ARG A CA 1
ATOM 1530 C C . ARG A 1 192 ? -0.470 25.567 -8.835 1.00 72.50 192 ARG A C 1
ATOM 1531 O O . ARG A 1 192 ? -1.283 26.152 -8.129 1.00 74.04 192 ARG A O 1
ATOM 1539 N N . TYR A 1 193 ? 0.791 25.955 -8.967 1.00 72.34 193 TYR A N 1
ATOM 1540 C CA . TYR A 1 193 ? 1.319 27.114 -8.262 1.00 75.40 193 TYR A CA 1
ATOM 1541 C C . TYR A 1 193 ? 1.812 28.122 -9.274 1.00 74.05 193 TYR A C 1
ATOM 1542 O O . TYR A 1 193 ? 2.308 27.753 -10.334 1.00 74.29 193 TYR A O 1
ATOM 1551 N N . ARG A 1 194 ? 1.679 29.396 -8.935 1.00 76.05 194 ARG A N 1
ATOM 1552 C CA . ARG A 1 194 ? 2.062 30.482 -9.821 1.00 77.03 194 ARG A CA 1
ATOM 1553 C C . ARG A 1 194 ? 2.757 31.530 -8.969 1.00 77.45 194 ARG A C 1
ATOM 1554 O O . ARG A 1 194 ? 2.396 31.718 -7.810 1.00 82.05 194 ARG A O 1
ATOM 1562 N N . VAL A 1 195 ? 3.770 32.182 -9.528 1.00 77.40 195 VAL A N 1
ATOM 1563 C CA . VAL A 1 195 ? 4.447 33.279 -8.851 1.00 77.46 195 VAL A CA 1
ATOM 1564 C C . VAL A 1 195 ? 3.429 34.274 -8.318 1.00 82.85 195 VAL A C 1
ATOM 1565 O O . VAL A 1 195 ? 2.581 34.751 -9.068 1.00 83.41 195 VAL A O 1
ATOM 1569 N N . LYS A 1 196 ? 3.500 34.558 -7.017 1.00 83.18 196 LYS A N 1
ATOM 1570 C CA . LYS A 1 196 ? 2.606 35.526 -6.387 1.00 83.61 196 LYS A CA 1
ATOM 1571 C C . LYS A 1 196 ? 2.582 36.843 -7.161 1.00 88.54 196 LYS A C 1
ATOM 1572 O O . LYS A 1 196 ? 3.623 37.471 -7.355 1.00 90.77 196 LYS A O 1
ATOM 1578 N N . GLY A 1 197 ? 1.398 37.236 -7.627 1.00 89.37 197 GLY A N 1
ATOM 1579 C CA . GLY A 1 197 ? 1.201 38.542 -8.235 1.00 89.98 197 GLY A CA 1
ATOM 1580 C C . GLY A 1 197 ? 1.312 38.593 -9.745 1.00 95.89 197 GLY A C 1
ATOM 1581 O O . GLY A 1 197 ? 0.572 39.332 -10.399 1.00 99.48 197 GLY A O 1
ATOM 1582 N N . THR A 1 198 ? 2.216 37.780 -10.291 1.00 96.73 198 THR A N 1
ATOM 1583 C CA . THR A 1 198 ? 2.657 37.849 -11.694 1.00 90.69 198 THR A CA 1
ATOM 1584 C C . THR A 1 198 ? 1.567 37.918 -12.757 1.00 95.15 198 THR A C 1
ATOM 1585 O O . THR A 1 198 ? 0.420 37.544 -12.522 1.00 97.04 198 THR A O 1
ATOM 1589 N N . THR A 1 199 ? 1.958 38.404 -13.934 1.00 100.08 199 THR A N 1
ATOM 1590 C CA . THR A 1 199 ? 1.098 38.469 -15.113 1.00 97.45 199 THR A CA 1
ATOM 1591 C C . THR A 1 199 ? 1.751 37.701 -16.252 1.00 99.80 199 THR A C 1
ATOM 1592 O O . THR A 1 199 ? 1.070 37.081 -17.074 1.00 104.33 199 THR A O 1
ATOM 1596 N N . GLU A 1 200 ? 3.079 37.755 -16.298 1.00 95.24 200 GLU A N 1
ATOM 1597 C CA . GLU A 1 200 ? 3.838 37.143 -17.379 1.00 96.62 200 GLU A CA 1
ATOM 1598 C C . GLU A 1 200 ? 3.576 35.652 -17.480 1.00 92.22 200 GLU A C 1
ATOM 1599 O O . GLU A 1 200 ? 3.120 35.020 -16.530 1.00 91.78 200 GLU A O 1
ATOM 1605 N N . SER A 1 201 ? 3.860 35.092 -18.643 1.00 91.39 201 SER A N 1
ATOM 1606 C CA . SER A 1 201 ? 3.819 33.651 -18.790 1.00 92.64 201 SER A CA 1
ATOM 1607 C C . SER A 1 201 ? 5.150 33.077 -18.305 1.00 87.32 201 SER A C 1
ATOM 1608 O O . SER A 1 201 ? 6.059 33.838 -17.974 1.00 88.17 201 SER A O 1
ATOM 1611 N N . GLY A 1 202 ? 5.259 31.750 -18.249 1.00 82.58 202 GLY A N 1
ATOM 1612 C CA . GLY A 1 202 ? 6.465 31.103 -17.753 1.00 80.74 202 GLY A CA 1
ATOM 1613 C C . GLY A 1 202 ? 6.630 31.286 -16.249 1.00 78.60 202 GLY A C 1
ATOM 1614 O O . GLY A 1 202 ? 7.710 31.595 -15.748 1.00 77.45 202 GLY A O 1
ATOM 1615 N N . THR A 1 203 ? 5.539 31.091 -15.524 1.00 74.87 203 THR A N 1
ATOM 1616 C CA . THR A 1 203 ? 5.493 31.407 -14.119 1.00 77.04 203 THR A CA 1
ATOM 1617 C C . THR A 1 203 ? 4.779 30.299 -13.362 1.00 77.04 203 THR A C 1
ATOM 1618 O O . THR A 1 203 ? 4.360 30.481 -12.212 1.00 73.33 203 THR A O 1
ATOM 1622 N N . ILE A 1 204 ? 4.645 29.148 -14.006 1.00 71.40 204 ILE A N 1
ATOM 1623 C CA . ILE A 1 204 ? 3.820 28.090 -13.452 1.00 70.84 204 ILE A CA 1
ATOM 1624 C C . ILE A 1 204 ? 4.596 26.820 -13.139 1.00 70.32 204 ILE A C 1
ATOM 1625 O O . ILE A 1 204 ? 5.382 26.345 -13.953 1.00 70.87 204 ILE A O 1
ATOM 1630 N N . ILE A 1 205 ? 4.377 26.307 -11.931 1.00 70.16 205 ILE A N 1
ATOM 1631 C CA . ILE A 1 205 ? 4.892 25.024 -11.483 1.00 68.25 205 ILE A CA 1
ATOM 1632 C C . ILE A 1 205 ? 3.685 24.192 -11.076 1.00 68.89 205 ILE A C 1
ATOM 1633 O O . ILE A 1 205 ? 2.855 24.645 -10.292 1.00 68.78 205 ILE A O 1
ATOM 1638 N N . ASP A 1 206 ? 3.570 22.994 -11.635 1.00 65.73 206 ASP A N 1
ATOM 1639 C CA . ASP A 1 206 ? 2.511 22.075 -11.250 1.00 68.58 206 ASP A CA 1
ATOM 1640 C C . ASP A 1 206 ? 3.161 21.001 -10.408 1.00 69.56 206 ASP A C 1
ATOM 1641 O O . ASP A 1 206 ? 4.196 20.458 -10.797 1.00 67.43 206 ASP A O 1
ATOM 1646 N N . LEU A 1 207 ? 2.558 20.699 -9.259 1.00 69.21 207 LEU A N 1
ATOM 1647 C CA . LEU A 1 207 ? 3.018 19.605 -8.416 1.00 67.98 207 LEU A CA 1
ATOM 1648 C C . LEU A 1 207 ? 2.111 18.395 -8.579 1.00 71.29 207 LEU A C 1
ATOM 1649 O O . LEU A 1 207 ? 0.894 18.504 -8.436 1.00 73.13 207 LEU A O 1
ATOM 1654 N N . LEU A 1 208 ? 2.703 17.245 -8.881 1.00 68.14 208 LEU A N 1
ATOM 1655 C CA . LEU A 1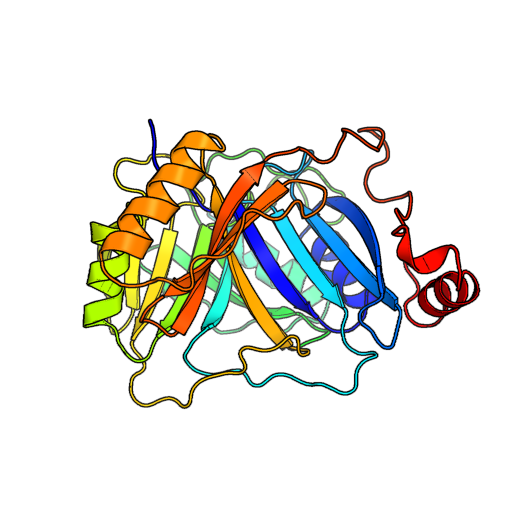 208 ? 1.963 15.997 -8.901 1.00 68.29 208 LEU A CA 1
ATOM 1656 C C . LEU A 1 208 ? 2.215 15.272 -7.599 1.00 71.81 208 LEU A C 1
ATOM 1657 O O . LEU A 1 208 ? 3.346 14.884 -7.318 1.00 71.59 208 LEU A O 1
ATOM 1662 N N . HIS A 1 209 ? 1.167 15.084 -6.805 1.00 70.50 209 HIS A N 1
ATOM 1663 C CA . HIS A 1 209 ? 1.291 14.339 -5.562 1.00 72.34 209 HIS A CA 1
ATOM 1664 C C . HIS A 1 209 ? 1.317 12.845 -5.847 1.00 72.30 209 HIS A C 1
ATOM 1665 O O . HIS A 1 209 ? 0.319 12.297 -6.291 1.00 76.57 209 HIS A O 1
ATOM 1672 N N . GLU A 1 210 ? 2.454 12.191 -5.612 1.00 72.24 210 GLU A N 1
ATOM 1673 C CA . GLU A 1 210 ? 2.575 10.748 -5.855 1.00 75.18 210 GLU A CA 1
ATOM 1674 C C . GLU A 1 210 ? 3.325 10.033 -4.716 1.00 76.24 210 GLU A C 1
ATOM 1675 O O . GLU A 1 210 ? 4.448 9.559 -4.904 1.00 76.47 210 GLU A O 1
ATOM 1681 N N . PRO A 1 211 ? 2.699 9.945 -3.527 1.00 78.28 211 PRO A N 1
ATOM 1682 C CA . PRO A 1 211 ? 3.317 9.368 -2.315 1.00 78.31 211 PRO A CA 1
ATOM 1683 C C . PRO A 1 211 ? 3.725 7.899 -2.492 1.00 79.45 211 PRO A C 1
ATOM 1684 O O . PRO A 1 211 ? 4.692 7.403 -1.893 1.00 75.53 211 PRO A O 1
ATOM 1688 N N . ASP A 1 212 ? 2.957 7.222 -3.332 1.00 77.36 212 ASP A N 1
ATOM 1689 C CA . ASP A 1 212 ? 3.149 5.827 -3.681 1.00 79.61 212 ASP A CA 1
ATOM 1690 C C . ASP A 1 212 ? 4.469 5.534 -4.417 1.00 80.15 212 ASP A C 1
ATOM 1691 O O . ASP A 1 212 ? 5.053 4.461 -4.251 1.00 77.47 212 ASP A O 1
ATOM 1696 N N . ARG A 1 213 ? 4.921 6.480 -5.243 1.00 76.18 213 ARG A N 1
ATOM 1697 C CA . ARG A 1 213 ? 5.971 6.218 -6.225 1.00 73.86 213 ARG A CA 1
ATOM 1698 C C . ARG A 1 213 ? 7.405 6.347 -5.692 1.00 70.37 213 ARG A C 1
ATOM 1699 O O . ARG A 1 213 ? 7.753 7.339 -5.062 1.00 68.94 213 ARG A O 1
ATOM 1707 N N . ARG A 1 214 ? 8.230 5.337 -5.966 1.00 68.67 214 ARG A N 1
ATOM 1708 C CA . ARG A 1 214 ? 9.649 5.386 -5.647 1.00 63.53 214 ARG A CA 1
ATOM 1709 C C . ARG A 1 214 ? 10.332 6.636 -6.181 1.00 67.38 214 ARG A C 1
ATOM 1710 O O . ARG A 1 214 ? 10.073 7.073 -7.293 1.00 69.11 214 ARG A O 1
ATOM 1718 N N . GLN A 1 215 ? 11.208 7.204 -5.364 1.00 70.28 215 GLN A N 1
ATOM 1719 C CA . GLN A 1 215 ? 11.979 8.386 -5.704 1.00 67.77 215 GLN A CA 1
ATOM 1720 C C . GLN A 1 215 ? 12.830 8.161 -6.960 1.00 71.45 215 GLN A C 1
ATOM 1721 O O . GLN A 1 215 ? 13.375 7.074 -7.162 1.00 70.98 215 GLN A O 1
ATOM 1727 N N . GLY A 1 216 ? 12.928 9.184 -7.808 1.00 68.54 216 GLY A N 1
ATOM 1728 C CA . GLY A 1 216 ? 13.756 9.096 -8.993 1.00 69.59 216 GLY A CA 1
ATOM 1729 C C . GLY A 1 216 ? 15.224 9.279 -8.677 1.00 68.92 216 GLY A C 1
ATOM 1730 O O . GLY A 1 216 ? 15.603 9.353 -7.528 1.00 73.74 216 GLY A O 1
ATOM 1731 N N . SER A 1 217 ? 16.058 9.345 -9.702 1.00 72.73 217 SER A N 1
ATOM 1732 C CA . SER A 1 217 ? 17.474 9.619 -9.504 1.00 70.71 217 SER A CA 1
ATOM 1733 C C . SER A 1 217 ? 17.710 11.106 -9.290 1.00 71.37 217 SER A C 1
ATOM 1734 O O . SER A 1 217 ? 17.095 11.952 -9.947 1.00 77.03 217 SER A O 1
ATOM 1737 N N . TRP A 1 218 ? 18.638 11.413 -8.395 1.00 71.52 218 TRP A N 1
ATOM 1738 C CA . TRP A 1 218 ? 18.992 12.784 -8.069 1.00 67.68 218 TRP A CA 1
ATOM 1739 C C . TRP A 1 218 ? 20.289 13.187 -8.740 1.00 69.83 218 TRP A C 1
ATOM 1740 O O . TRP A 1 218 ? 20.572 14.373 -8.913 1.00 72.92 218 TRP A O 1
ATOM 1751 N N . THR A 1 219 ? 21.072 12.187 -9.116 1.00 69.30 219 THR A N 1
ATOM 1752 C CA . THR A 1 219 ? 22.402 12.404 -9.662 1.00 74.96 219 THR A CA 1
ATOM 1753 C C . THR A 1 219 ? 22.403 12.624 -11.176 1.00 73.87 219 THR A C 1
ATOM 1754 O O . THR A 1 219 ? 21.411 12.350 -11.857 1.00 76.09 219 THR A O 1
ATOM 1758 N N . ILE A 1 220 ? 23.519 13.125 -11.696 1.00 73.35 220 ILE A N 1
ATOM 1759 C CA . ILE A 1 220 ? 23.641 13.389 -13.128 1.00 76.28 220 ILE A CA 1
ATOM 1760 C C . ILE A 1 220 ? 23.673 12.072 -13.899 1.00 77.44 220 ILE A C 1
ATOM 1761 O O . ILE A 1 220 ? 24.669 11.351 -13.869 1.00 80.58 220 ILE A O 1
ATOM 1766 N N . ALA A 1 221 ? 22.576 11.757 -14.579 1.00 74.12 221 ALA A N 1
ATOM 1767 C CA . ALA A 1 221 ? 22.468 10.499 -15.300 1.00 76.69 221 ALA A CA 1
ATOM 1768 C C . ALA A 1 221 ? 21.465 10.641 -16.439 1.00 78.26 221 ALA A C 1
ATOM 1769 O O . ALA A 1 221 ? 20.512 11.407 -16.326 1.00 78.07 221 ALA A O 1
ATOM 1771 N N . GLU A 1 222 ? 21.679 9.905 -17.529 1.00 80.05 222 GLU A N 1
ATOM 1772 C CA . GLU A 1 222 ? 20.912 10.117 -18.762 1.00 78.18 222 GLU A CA 1
ATOM 1773 C C . GLU A 1 222 ? 19.420 9.816 -18.619 1.00 75.41 222 GLU A C 1
ATOM 1774 O O . GLU A 1 222 ? 19.037 8.719 -18.230 1.00 78.25 222 GLU A O 1
ATOM 1780 N N . GLY A 1 223 ? 18.586 10.795 -18.946 1.00 70.83 223 GLY A N 1
ATOM 1781 C CA . GLY A 1 223 ? 17.149 10.603 -18.963 1.00 72.35 223 GLY A CA 1
ATOM 1782 C C . GLY A 1 223 ? 16.430 11.361 -17.861 1.00 73.01 223 GLY A C 1
ATOM 1783 O O . GLY A 1 223 ? 15.229 11.183 -17.659 1.00 73.56 223 GLY A O 1
ATOM 1784 N N . ILE A 1 224 ? 17.155 12.231 -17.163 1.00 68.83 224 ILE A N 1
ATOM 1785 C CA . ILE A 1 224 ? 16.635 12.866 -15.956 1.00 70.49 224 ILE A CA 1
ATOM 1786 C C . ILE A 1 224 ? 16.647 14.394 -16.026 1.00 67.93 224 ILE A C 1
ATOM 1787 O O . ILE A 1 224 ? 17.520 14.975 -16.656 1.00 63.56 224 ILE A O 1
ATOM 1792 N N . ILE A 1 225 ? 15.679 15.041 -15.377 1.00 69.12 225 ILE A N 1
ATOM 1793 C CA . ILE A 1 225 ? 15.769 16.482 -15.148 1.00 65.53 225 ILE A CA 1
ATOM 1794 C C . ILE A 1 225 ? 16.471 16.775 -13.819 1.00 65.34 225 ILE A C 1
ATOM 1795 O O . ILE A 1 225 ? 15.971 16.448 -12.742 1.00 69.21 225 ILE A O 1
ATOM 1800 N N . HIS A 1 226 ? 17.630 17.407 -13.879 1.00 63.74 226 HIS A N 1
ATOM 1801 C CA . HIS A 1 226 ? 18.409 17.546 -12.668 1.00 64.22 226 HIS A CA 1
ATOM 1802 C C . HIS A 1 226 ? 17.923 18.645 -11.725 1.00 65.02 226 HIS A C 1
ATOM 1803 O O . HIS A 1 226 ? 18.059 18.529 -10.518 1.00 68.53 226 HIS A O 1
ATOM 1810 N N . HIS A 1 227 ? 17.369 19.718 -12.266 1.00 65.90 227 HIS A N 1
ATOM 1811 C CA . HIS A 1 227 ? 16.905 20.805 -11.421 1.00 63.22 227 HIS A CA 1
ATOM 1812 C C . HIS A 1 227 ? 16.132 21.811 -12.224 1.00 62.12 227 HIS A C 1
ATOM 1813 O O . HIS A 1 227 ? 16.280 21.884 -13.426 1.00 66.97 227 HIS A O 1
ATOM 1820 N N . GLY A 1 228 ? 15.319 22.598 -11.546 1.00 63.28 228 GLY A N 1
ATOM 1821 C CA . GLY A 1 228 ? 14.686 23.740 -12.164 1.00 65.90 228 GLY A CA 1
ATOM 1822 C C . GLY A 1 228 ? 15.223 25.005 -11.537 1.00 64.82 228 GLY A C 1
ATOM 1823 O O . GLY A 1 228 ? 15.542 25.016 -10.362 1.00 69.01 228 GLY A O 1
ATOM 1824 N N . ALA A 1 229 ? 15.324 26.064 -12.329 1.00 64.81 229 ALA A N 1
ATOM 1825 C CA . ALA A 1 229 ? 15.867 27.334 -11.882 1.00 64.14 229 ALA A CA 1
ATOM 1826 C C . ALA A 1 229 ? 14.840 28.449 -12.010 1.00 66.67 229 ALA A C 1
ATOM 1827 O O . ALA A 1 229 ? 14.028 28.453 -12.933 1.00 67.49 229 ALA A O 1
ATOM 1829 N N . PHE A 1 230 ? 14.889 29.396 -11.077 1.00 68.69 230 PHE A N 1
ATOM 1830 C CA . PHE A 1 230 ? 13.913 30.472 -11.021 1.00 68.13 230 PHE A CA 1
ATOM 1831 C C . PHE A 1 230 ? 14.622 31.805 -11.067 1.00 73.27 230 PHE A C 1
ATOM 1832 O O . PHE A 1 230 ? 15.695 31.967 -10.486 1.00 75.31 230 PHE A O 1
ATOM 1840 N N . ALA A 1 231 ? 14.026 32.754 -11.778 1.00 74.67 231 ALA A N 1
ATOM 1841 C CA . ALA A 1 231 ? 14.662 34.043 -11.990 1.00 77.03 231 ALA A CA 1
ATOM 1842 C C . ALA A 1 231 ? 14.555 34.916 -10.752 1.00 74.54 231 ALA A C 1
ATOM 1843 O O . ALA A 1 231 ? 13.490 35.060 -10.155 1.00 75.78 231 ALA A O 1
ATOM 1845 N N . VAL A 1 232 ? 15.672 35.501 -10.366 1.00 71.60 232 VAL A N 1
ATOM 1846 C CA . VAL A 1 232 ? 15.661 36.415 -9.249 1.00 82.65 232 VAL A CA 1
ATOM 1847 C C . VAL A 1 232 ? 16.305 37.699 -9.768 1.00 84.73 232 VAL A C 1
ATOM 1848 O O . VAL A 1 232 ? 17.268 37.636 -10.534 1.00 85.13 232 VAL A O 1
ATOM 1852 N N . PRO A 1 233 ? 15.726 38.866 -9.424 1.00 90.34 233 PRO A N 1
ATOM 1853 C CA . PRO A 1 233 ? 16.186 40.154 -9.971 1.00 90.61 233 PRO A CA 1
ATOM 1854 C C . PRO A 1 233 ? 17.694 40.433 -9.817 1.00 94.09 233 PRO A C 1
ATOM 1855 O O . PRO A 1 233 ? 18.313 40.904 -10.781 1.00 96.11 233 PRO A O 1
ATOM 1859 N N . ASP A 1 234 ? 18.273 40.124 -8.656 1.00 88.95 234 ASP A N 1
ATOM 1860 C CA . ASP A 1 234 ? 19.702 40.353 -8.413 1.00 90.13 234 ASP A CA 1
ATOM 1861 C C . ASP A 1 234 ? 20.262 39.532 -7.246 1.00 93.33 234 ASP A C 1
ATOM 1862 O O . ASP A 1 234 ? 19.530 38.812 -6.558 1.00 91.29 234 ASP A O 1
ATOM 1867 N N . MET A 1 235 ? 21.561 39.686 -7.000 1.00 90.57 235 MET A N 1
ATOM 1868 C CA . MET A 1 235 ? 22.250 38.888 -5.991 1.00 87.82 235 MET A CA 1
ATOM 1869 C C . MET A 1 235 ? 21.871 39.183 -4.536 1.00 91.27 235 MET A C 1
ATOM 1870 O O . MET A 1 235 ? 22.119 38.363 -3.649 1.00 87.63 235 MET A O 1
ATOM 1875 N N . ASP A 1 236 ? 21.280 40.349 -4.295 1.00 91.17 236 ASP A N 1
ATOM 1876 C CA . ASP A 1 236 ? 20.850 40.723 -2.953 1.00 90.33 236 ASP A CA 1
ATOM 1877 C C . ASP A 1 236 ? 19.595 39.969 -2.564 1.00 88.75 236 ASP A C 1
ATOM 1878 O O . ASP A 1 236 ? 19.500 39.416 -1.462 1.00 86.82 236 ASP A O 1
ATOM 1883 N N . ILE A 1 237 ? 18.623 39.970 -3.470 1.00 89.29 237 ILE A N 1
ATOM 1884 C CA . ILE A 1 237 ? 17.397 39.225 -3.260 1.00 87.40 237 ILE A CA 1
ATOM 1885 C C . ILE A 1 237 ? 17.757 37.758 -3.114 1.00 85.82 237 ILE A C 1
ATOM 1886 O O . ILE A 1 237 ? 17.267 37.075 -2.213 1.00 85.54 237 ILE A O 1
ATOM 1891 N N . GLN A 1 238 ? 18.647 37.290 -3.980 1.00 84.04 238 GLN A N 1
ATOM 1892 C CA . GLN A 1 238 ? 19.170 35.938 -3.879 1.00 81.37 238 GLN A CA 1
ATOM 1893 C C . GLN A 1 238 ? 19.676 35.631 -2.457 1.00 85.26 238 GLN A C 1
ATOM 1894 O O . GLN A 1 238 ? 19.261 34.646 -1.841 1.00 81.77 238 GLN A O 1
ATOM 1900 N N . ALA A 1 239 ? 20.557 36.483 -1.933 1.00 84.23 239 ALA A N 1
ATOM 1901 C CA . ALA A 1 239 ? 21.173 36.243 -0.630 1.00 78.24 239 ALA A CA 1
ATOM 1902 C C . ALA A 1 239 ? 20.129 36.230 0.467 1.00 79.34 239 ALA A C 1
ATOM 1903 O O . ALA A 1 239 ? 20.214 35.443 1.404 1.00 76.91 239 ALA A O 1
ATOM 1905 N N . ARG A 1 240 ? 19.136 37.102 0.334 1.00 81.33 240 ARG A N 1
ATOM 1906 C CA . ARG A 1 240 ? 18.075 37.213 1.321 1.00 76.52 240 ARG A CA 1
ATOM 1907 C C . ARG A 1 240 ? 17.224 35.954 1.338 1.00 79.70 240 ARG A C 1
ATOM 1908 O O . ARG A 1 240 ? 16.858 35.456 2.409 1.00 80.07 240 ARG A O 1
ATOM 1916 N N . ILE A 1 241 ? 16.905 35.441 0.151 1.00 79.72 241 ILE A N 1
ATOM 1917 C CA . ILE A 1 241 ? 16.125 34.213 0.043 1.00 75.55 241 ILE A CA 1
ATOM 1918 C C . ILE A 1 241 ? 16.897 33.042 0.662 1.00 74.64 241 ILE A C 1
ATOM 1919 O O . ILE A 1 241 ? 16.325 32.183 1.333 1.00 73.80 241 ILE A O 1
ATOM 1924 N N . LYS A 1 242 ? 18.207 33.042 0.465 1.00 71.36 242 LYS A N 1
ATOM 1925 C CA . LYS A 1 242 ? 19.077 32.039 1.052 1.00 72.00 242 LYS A CA 1
ATOM 1926 C C . LYS A 1 242 ? 19.066 32.101 2.587 1.00 77.35 242 LYS A C 1
ATOM 1927 O O . LYS A 1 242 ? 19.012 31.074 3.268 1.00 76.22 242 LYS A O 1
ATOM 1933 N N . PHE A 1 243 ? 19.115 33.314 3.125 1.00 76.52 243 PHE A N 1
ATOM 1934 C CA . PHE A 1 243 ? 19.208 33.510 4.562 1.00 76.18 243 PHE A CA 1
ATOM 1935 C C . PHE A 1 243 ? 17.918 33.109 5.285 1.00 78.34 243 PHE A C 1
ATOM 1936 O O . PHE A 1 243 ? 17.942 32.384 6.286 1.00 75.18 243 PHE A O 1
ATOM 1944 N N . GLU A 1 244 ? 16.788 33.583 4.777 1.00 75.24 244 GLU A N 1
ATOM 1945 C CA . GLU A 1 244 ? 15.515 33.261 5.395 1.00 73.42 244 GLU A CA 1
ATOM 1946 C C . GLU A 1 244 ? 15.156 31.784 5.246 1.00 71.73 244 GLU A C 1
ATOM 1947 O O . GLU A 1 244 ? 14.544 31.195 6.124 1.00 78.29 244 GLU A O 1
ATOM 1953 N N . THR A 1 245 ? 15.560 31.181 4.140 1.00 76.52 245 THR A N 1
ATOM 1954 C CA . THR A 1 245 ? 15.309 29.765 3.915 1.00 74.34 245 THR A CA 1
ATOM 1955 C C . THR A 1 245 ? 16.197 28.910 4.820 1.00 68.01 245 THR A C 1
ATOM 1956 O O . THR A 1 245 ? 15.745 27.912 5.363 1.00 68.15 245 THR A O 1
ATOM 1960 N N . GLU A 1 246 ? 17.459 29.295 4.974 1.00 69.68 246 GLU A N 1
ATOM 1961 C CA . GLU A 1 246 ? 18.333 28.631 5.939 1.00 74.01 246 GLU A CA 1
ATOM 1962 C C . GLU A 1 246 ? 17.746 28.749 7.336 1.00 71.78 246 GLU A C 1
ATOM 1963 O O . GLU A 1 246 ? 17.705 27.775 8.085 1.00 68.98 246 GLU A O 1
ATOM 1969 N N . GLY A 1 247 ? 17.289 29.960 7.654 1.00 73.02 247 GLY A N 1
ATOM 1970 C CA . GLY A 1 247 ? 16.688 30.287 8.932 1.00 70.70 247 GLY A CA 1
ATOM 1971 C C . GLY A 1 247 ? 15.660 29.291 9.424 1.00 71.76 247 GLY A C 1
ATOM 1972 O O . GLY A 1 247 ? 15.652 28.954 10.604 1.00 75.83 247 GLY A O 1
ATOM 1973 N N . VAL A 1 248 ? 14.801 28.804 8.535 1.00 71.20 248 VAL A N 1
ATOM 1974 C CA . VAL A 1 248 ? 13.794 27.821 8.934 1.00 68.90 248 VAL A CA 1
ATOM 1975 C C . VAL A 1 248 ? 14.306 26.377 8.931 1.00 68.64 248 VAL A C 1
ATOM 1976 O O . VAL A 1 248 ? 13.586 25.474 9.319 1.00 70.74 248 VAL A O 1
ATOM 1980 N N . GLY A 1 249 ? 15.539 26.146 8.497 1.00 68.00 249 GLY A N 1
ATOM 1981 C CA . GLY A 1 249 ? 16.100 24.811 8.608 1.00 67.31 249 GLY A CA 1
ATOM 1982 C C . GLY A 1 249 ? 16.815 24.235 7.394 1.00 73.07 249 GLY A C 1
ATOM 1983 O O . GLY A 1 249 ? 17.532 23.244 7.528 1.00 74.80 249 GLY A O 1
ATOM 1984 N N . PHE A 1 250 ? 16.636 24.831 6.215 1.00 70.76 250 PHE A N 1
ATOM 1985 C CA . PHE A 1 250 ? 17.303 24.324 5.010 1.00 70.94 250 PHE A CA 1
ATOM 1986 C C . PHE A 1 250 ? 18.710 24.847 4.961 1.00 70.17 250 PHE A C 1
ATOM 1987 O O . PHE A 1 250 ? 19.009 25.765 4.213 1.00 71.79 250 PHE A O 1
ATOM 1995 N N . THR A 1 251 ? 19.580 24.262 5.772 1.00 68.98 251 THR A N 1
ATOM 1996 C CA . THR A 1 251 ? 20.916 24.811 5.895 1.00 73.31 251 THR A CA 1
ATOM 1997 C C . THR A 1 251 ? 21.796 24.324 4.732 1.00 68.21 251 THR A C 1
ATOM 1998 O O . THR A 1 251 ? 22.937 24.756 4.564 1.00 68.72 251 THR A O 1
ATOM 2002 N N . ASP A 1 252 ? 21.220 23.466 3.896 1.00 70.12 252 ASP A N 1
ATOM 2003 C CA . ASP A 1 252 ? 21.888 22.999 2.673 1.00 70.86 252 ASP A CA 1
ATOM 2004 C C . ASP A 1 252 ? 21.762 23.976 1.490 1.00 67.14 252 ASP A C 1
ATOM 2005 O O . ASP A 1 252 ? 22.048 23.635 0.383 1.00 68.04 252 ASP A O 1
ATOM 2010 N N . PHE A 1 253 ? 21.338 25.203 1.725 1.00 72.08 253 PHE A N 1
ATOM 2011 C CA . PHE A 1 253 ? 21.362 26.189 0.667 1.00 66.17 253 PHE A CA 1
ATOM 2012 C C . PHE A 1 253 ? 22.807 26.439 0.265 1.00 68.46 253 PHE A C 1
ATOM 2013 O O . PHE A 1 253 ? 23.630 26.769 1.106 1.00 71.99 253 PHE A O 1
ATOM 2021 N N . SER A 1 254 ? 23.124 26.262 -1.015 1.00 69.59 254 SER A N 1
ATOM 2022 C CA . SER A 1 254 ? 24.520 26.284 -1.452 1.00 67.80 254 SER A CA 1
ATOM 2023 C C . SER A 1 254 ? 25.104 27.685 -1.481 1.00 69.39 254 SER A C 1
ATOM 2024 O O . SER A 1 254 ? 24.385 28.677 -1.455 1.00 70.37 254 SER A O 1
ATOM 2027 N N . ASP A 1 255 ? 26.424 27.756 -1.528 1.00 70.47 255 ASP A N 1
ATOM 2028 C CA . ASP A 1 255 ? 27.100 28.979 -1.932 1.00 74.59 255 ASP A CA 1
ATOM 2029 C C . ASP A 1 255 ? 26.656 29.386 -3.356 1.00 73.83 255 ASP A C 1
ATOM 2030 O O . ASP A 1 255 ? 26.238 28.540 -4.159 1.00 69.78 255 ASP A O 1
ATOM 2035 N N . ARG A 1 256 ? 26.743 30.682 -3.650 1.00 72.83 256 ARG A N 1
ATOM 2036 C CA . ARG A 1 256 ? 26.473 31.218 -4.987 1.00 75.06 256 ARG A CA 1
ATOM 2037 C C . ARG A 1 256 ? 27.548 30.805 -5.993 1.00 73.45 256 ARG A C 1
ATOM 2038 O O . ARG A 1 256 ? 28.713 31.139 -5.818 1.00 74.14 256 ARG A O 1
ATOM 2046 N N . LYS A 1 257 ? 27.154 30.074 -7.034 1.00 69.21 257 LYS A N 1
ATOM 2047 C CA . LYS A 1 257 ? 28.106 29.582 -8.032 1.00 76.78 257 LYS A CA 1
ATOM 2048 C C . LYS A 1 257 ? 27.963 30.280 -9.393 1.00 77.44 257 LYS A C 1
ATOM 2049 O O . LYS A 1 257 ? 26.857 30.424 -9.922 1.00 76.14 257 LYS A O 1
ATOM 2055 N N . ASN A 1 258 ? 29.077 30.712 -9.969 1.00 79.35 258 ASN A N 1
ATOM 2056 C CA . ASN A 1 258 ? 29.034 31.241 -11.332 1.00 80.61 258 ASN A CA 1
ATOM 2057 C C . ASN A 1 258 ? 29.040 30.132 -12.396 1.00 79.07 258 ASN A C 1
ATOM 2058 O O . ASN A 1 258 ? 30.036 29.438 -12.576 1.00 80.74 258 ASN A O 1
ATOM 2063 N N . ARG A 1 259 ? 27.931 29.964 -13.103 1.00 75.20 259 ARG A N 1
ATOM 2064 C CA . ARG A 1 259 ? 27.811 28.837 -14.004 1.00 75.82 259 ARG A CA 1
ATOM 2065 C C . ARG A 1 259 ? 27.989 29.293 -15.458 1.00 84.83 259 ARG A C 1
ATOM 2066 O O . ARG A 1 259 ? 27.467 28.669 -16.392 1.00 85.73 259 ARG A O 1
ATOM 2074 N N . GLY A 1 260 ? 28.719 30.391 -15.641 1.00 82.02 260 GLY A N 1
ATOM 2075 C CA . GLY A 1 260 ? 28.957 30.946 -16.962 1.00 80.89 260 GLY A CA 1
ATOM 2076 C C . GLY A 1 260 ? 28.027 32.090 -17.314 1.00 80.21 260 GLY A C 1
ATOM 2077 O O . GLY A 1 260 ? 28.441 33.245 -17.397 1.00 79.86 260 GLY A O 1
ATOM 2078 N N . TYR A 1 261 ? 26.751 31.775 -17.492 1.00 80.43 261 TYR A N 1
ATOM 2079 C CA . TYR A 1 261 ? 25.813 32.742 -18.038 1.00 76.90 261 TYR A CA 1
ATOM 2080 C C . TYR A 1 261 ? 24.715 33.058 -17.048 1.00 79.87 261 TYR A C 1
ATOM 2081 O O . TYR A 1 261 ? 23.714 33.693 -17.397 1.00 77.96 261 TYR A O 1
ATOM 2090 N N . PHE A 1 262 ? 24.940 32.624 -15.801 1.00 80.53 262 PHE A N 1
ATOM 2091 C CA . PHE A 1 262 ? 24.082 32.960 -14.665 1.00 77.67 262 PHE A CA 1
ATOM 2092 C C . PHE A 1 262 ? 24.681 32.632 -13.279 1.00 79.84 262 PHE A C 1
ATOM 2093 O O . PHE A 1 262 ? 25.548 31.762 -13.156 1.00 80.55 262 PHE A O 1
ATOM 2101 N N . GLU A 1 263 ? 24.209 33.351 -12.256 1.00 77.88 263 GLU A N 1
ATOM 2102 C CA . GLU A 1 263 ? 24.582 33.140 -10.844 1.00 83.96 263 GLU A CA 1
ATOM 2103 C C . GLU A 1 263 ? 23.579 32.252 -10.099 1.00 80.17 263 GLU A C 1
ATOM 2104 O O . GLU A 1 263 ? 22.398 32.591 -9.998 1.00 79.61 263 GLU A O 1
ATOM 2110 N N . SER A 1 264 ? 24.061 31.149 -9.537 1.00 75.23 264 SER A N 1
ATOM 2111 C CA . SER A 1 264 ? 23.181 30.092 -9.042 1.00 76.80 264 SER A CA 1
ATOM 2112 C C . SER A 1 264 ? 23.376 29.699 -7.576 1.00 72.04 264 SER A C 1
ATOM 2113 O O . SER A 1 264 ? 24.503 29.457 -7.151 1.00 71.09 264 SER A O 1
ATOM 2116 N N . THR 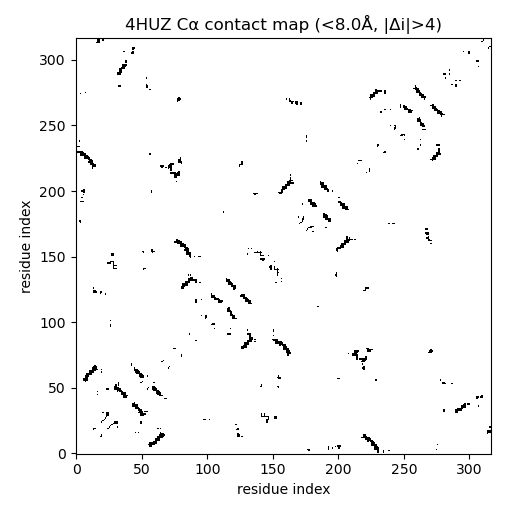A 1 265 ? 22.274 29.592 -6.832 1.00 70.84 265 THR A N 1
ATOM 2117 C CA . THR A 1 265 ? 22.277 28.961 -5.504 1.00 72.98 265 THR A CA 1
ATOM 2118 C C . THR A 1 265 ? 21.272 27.820 -5.463 1.00 70.24 265 THR A C 1
ATOM 2119 O O . THR A 1 265 ? 20.162 27.972 -5.956 1.00 70.76 265 THR A O 1
ATOM 2123 N N . TYR A 1 266 ? 21.652 26.698 -4.850 1.00 69.23 266 TYR A N 1
ATOM 2124 C CA . TYR A 1 266 ? 20.836 25.480 -4.875 1.00 67.46 266 TYR A CA 1
ATOM 2125 C C . TYR A 1 266 ? 20.329 25.000 -3.493 1.00 72.00 266 TYR A C 1
ATOM 2126 O O . TYR A 1 266 ? 21.068 24.971 -2.499 1.00 66.12 266 TYR A O 1
ATOM 2135 N N . VAL A 1 267 ? 19.062 24.606 -3.443 1.00 69.28 267 VAL A N 1
ATOM 2136 C CA . VAL A 1 267 ? 18.482 24.070 -2.222 1.00 64.56 267 VAL A CA 1
ATOM 2137 C C . VAL A 1 267 ? 17.638 22.840 -2.551 1.00 65.17 267 VAL A C 1
ATOM 2138 O O . VAL A 1 267 ? 16.950 22.808 -3.557 1.00 64.13 267 VAL A O 1
ATOM 2142 N N . ARG A 1 268 ? 17.711 21.811 -1.719 1.00 66.98 268 ARG A N 1
ATOM 2143 C CA . ARG A 1 268 ? 16.849 20.650 -1.889 1.00 63.99 268 ARG A CA 1
ATOM 2144 C C . ARG A 1 268 ? 15.558 20.852 -1.097 1.00 61.52 268 ARG A C 1
ATOM 2145 O O . ARG A 1 268 ? 15.574 20.851 0.113 1.00 69.43 268 ARG A O 1
ATOM 2153 N N . THR A 1 269 ? 14.445 21.045 -1.789 1.00 64.02 269 THR A N 1
ATOM 2154 C CA . THR A 1 269 ? 13.175 21.341 -1.146 1.00 61.76 269 THR A CA 1
ATOM 2155 C C . THR A 1 269 ? 12.602 20.100 -0.460 1.00 64.90 269 THR A C 1
ATOM 2156 O O . THR A 1 269 ? 13.066 18.991 -0.717 1.00 64.30 269 THR A O 1
ATOM 2160 N N . PRO A 1 270 ? 11.601 20.275 0.428 1.00 67.01 270 PRO A N 1
ATOM 2161 C CA . PRO A 1 270 ? 11.091 19.068 1.086 1.00 67.28 270 PRO A CA 1
ATOM 2162 C C . PRO A 1 270 ? 10.330 18.130 0.157 1.00 64.30 270 PRO A C 1
ATOM 2163 O O . PRO A 1 270 ? 9.965 17.041 0.583 1.00 69.31 270 PRO A O 1
ATOM 2167 N N . GLY A 1 271 ? 10.101 18.532 -1.087 1.00 67.09 271 GLY A N 1
ATOM 2168 C CA . GLY A 1 271 ? 9.459 17.657 -2.052 1.00 65.95 271 GLY A CA 1
ATOM 2169 C C . GLY A 1 271 ? 10.482 16.798 -2.776 1.00 67.71 271 GLY A C 1
ATOM 2170 O O . GLY A 1 271 ? 10.137 15.935 -3.585 1.00 67.23 271 GLY A O 1
ATOM 2171 N N . GLY A 1 272 ? 11.754 17.039 -2.479 1.00 64.99 272 GLY A N 1
ATOM 2172 C CA . GLY A 1 272 ? 12.823 16.238 -3.031 1.00 64.22 272 GLY A CA 1
ATOM 2173 C C . GLY A 1 272 ? 13.362 16.837 -4.311 1.00 66.57 272 GLY A C 1
ATOM 2174 O O . GLY A 1 272 ? 14.234 16.256 -4.949 1.00 65.95 272 GLY A O 1
ATOM 2175 N N . VAL A 1 273 ? 12.864 18.012 -4.681 1.00 62.31 273 VAL A N 1
ATOM 2176 C CA . VAL A 1 273 ? 13.302 18.640 -5.917 1.00 63.95 273 VAL A CA 1
ATOM 2177 C C . VAL A 1 273 ? 14.297 19.786 -5.719 1.00 62.97 273 VAL A C 1
ATOM 2178 O O . VAL A 1 273 ? 14.040 20.710 -4.959 1.00 68.35 273 VAL A O 1
ATOM 2182 N N . MET A 1 274 ? 15.434 19.713 -6.403 1.00 59.80 274 MET A N 1
ATOM 2183 C CA . MET A 1 274 ? 16.398 20.808 -6.455 1.00 58.57 274 MET A CA 1
ATOM 2184 C C . MET A 1 274 ? 15.788 22.062 -7.079 1.00 61.38 274 MET A C 1
ATOM 2185 O O . MET A 1 274 ? 15.228 22.014 -8.167 1.00 64.94 274 MET A O 1
ATOM 2190 N N . PHE A 1 275 ? 15.888 23.181 -6.374 1.00 64.46 275 PHE A N 1
ATOM 2191 C CA . PHE A 1 275 ? 15.479 24.474 -6.896 1.00 63.16 275 PHE A CA 1
ATOM 2192 C C . PHE A 1 275 ? 16.715 25.342 -7.029 1.00 65.08 275 PHE A C 1
ATOM 2193 O O . PHE A 1 275 ? 17.681 25.159 -6.297 1.00 68.58 275 PHE A O 1
ATOM 2201 N N . GLU A 1 276 ? 16.697 26.286 -7.964 1.00 66.21 276 GLU A N 1
ATOM 2202 C CA . GLU A 1 276 ? 17.812 27.199 -8.110 1.00 64.91 276 GLU A CA 1
ATOM 2203 C C . GLU A 1 276 ? 17.241 28.595 -8.049 1.00 66.26 276 GLU A C 1
ATOM 2204 O O . GLU A 1 276 ? 16.152 28.840 -8.564 1.00 66.51 276 GLU A O 1
ATOM 2210 N N . ALA A 1 277 ? 17.940 29.490 -7.362 1.00 66.80 277 ALA A N 1
ATOM 2211 C CA . ALA A 1 277 ? 17.632 30.908 -7.427 1.00 68.84 277 ALA A CA 1
ATOM 2212 C C . ALA A 1 277 ? 18.725 31.529 -8.286 1.00 74.56 277 ALA A C 1
ATOM 2213 O O . ALA A 1 277 ? 19.908 31.499 -7.933 1.00 73.13 277 ALA A O 1
ATOM 2215 N N . THR A 1 278 ? 18.315 32.071 -9.429 1.00 75.06 278 THR A N 1
ATOM 2216 C CA . THR A 1 278 ? 19.244 32.402 -10.503 1.00 76.37 278 THR A CA 1
ATOM 2217 C C . THR A 1 278 ? 19.287 33.874 -10.827 1.00 79.43 278 THR A C 1
ATOM 2218 O O . THR A 1 278 ? 18.252 34.527 -10.989 1.00 79.26 278 THR A O 1
ATOM 2222 N N . HIS A 1 279 ? 20.502 34.388 -10.928 1.00 80.18 279 HIS A N 1
ATOM 2223 C CA . HIS A 1 279 ? 20.720 35.738 -11.410 1.00 86.07 279 HIS A CA 1
ATOM 2224 C C . HIS A 1 279 ? 21.326 35.692 -12.824 1.00 81.25 279 HIS A C 1
ATOM 2225 O O . HIS A 1 279 ? 22.295 34.974 -13.066 1.00 77.20 279 HIS A O 1
ATOM 2232 N N . SER A 1 280 ? 20.753 36.449 -13.754 1.00 82.62 280 SER A N 1
ATOM 2233 C CA . SER A 1 280 ? 21.120 36.312 -15.171 1.00 79.69 280 SER A CA 1
ATOM 2234 C C . SER A 1 280 ? 22.350 37.102 -15.596 1.00 76.22 280 SER A C 1
ATOM 2235 O O . SER A 1 280 ? 22.515 38.265 -15.244 1.00 77.68 280 SER A O 1
ATOM 2238 N N . LEU A 1 281 ? 23.210 36.451 -16.365 1.00 75.74 281 LEU A N 1
ATOM 2239 C CA . LEU A 1 281 ? 24.415 37.095 -16.883 1.00 82.19 281 LEU A CA 1
ATOM 2240 C C . LEU A 1 281 ? 24.429 37.337 -18.401 1.00 85.66 281 LEU A C 1
ATOM 2241 O O . LEU A 1 281 ? 25.333 38.002 -18.905 1.00 91.36 281 LEU A O 1
ATOM 2246 N N . GLY A 1 282 ? 23.453 36.796 -19.128 1.00 80.66 282 GLY A N 1
ATOM 2247 C CA . GLY A 1 282 ? 23.417 36.955 -20.572 1.00 84.66 282 GLY A CA 1
ATOM 2248 C C . GLY A 1 282 ? 24.340 35.997 -21.305 1.00 84.46 282 GLY A C 1
ATOM 2249 O O . GLY A 1 282 ? 25.261 35.433 -20.715 1.00 82.60 282 GLY A O 1
ATOM 2250 N N . PHE A 1 283 ? 24.100 35.806 -22.599 1.00 85.87 283 PHE A N 1
ATOM 2251 C CA . PHE A 1 283 ? 24.904 34.858 -23.373 1.00 86.76 283 PHE A CA 1
ATOM 2252 C C . PHE A 1 283 ? 25.861 35.537 -24.343 1.00 88.05 283 PHE A C 1
ATOM 2253 O O . PHE A 1 283 ? 26.658 34.869 -25.004 1.00 86.48 283 PHE A O 1
ATOM 2261 N N . THR A 1 284 ? 25.791 36.864 -24.399 1.00 91.10 284 THR A N 1
ATOM 2262 C CA . THR A 1 284 ? 26.531 37.634 -25.390 1.00 92.25 284 THR A CA 1
ATOM 2263 C C . THR A 1 284 ? 27.862 38.148 -24.866 1.00 94.15 284 THR A C 1
ATOM 2264 O O . THR A 1 284 ? 28.754 38.466 -25.650 1.00 97.57 284 THR A O 1
ATOM 2268 N N . HIS A 1 285 ? 28.005 38.210 -23.547 1.00 90.49 285 HIS A N 1
ATOM 2269 C CA . HIS A 1 285 ? 29.209 38.767 -22.937 1.00 93.91 285 HIS A CA 1
ATOM 2270 C C . HIS A 1 285 ? 30.507 38.080 -23.390 1.00 94.53 285 HIS A C 1
ATOM 2271 O O . HIS A 1 285 ? 31.598 38.595 -23.158 1.00 100.32 285 HIS A O 1
ATOM 2278 N N . ASP A 1 286 ? 30.395 36.930 -24.045 1.00 92.71 286 ASP A N 1
ATOM 2279 C CA . ASP A 1 286 ? 31.584 36.226 -24.507 1.00 93.29 286 ASP A CA 1
ATOM 2280 C C . ASP A 1 286 ? 31.443 35.708 -25.944 1.00 99.40 286 ASP A C 1
ATOM 2281 O O . ASP A 1 286 ? 32.230 34.863 -26.391 1.00 101.58 286 ASP A O 1
ATOM 2286 N N . GLU A 1 287 ? 30.436 36.205 -26.660 1.00 97.45 287 GLU A N 1
ATOM 2287 C CA . GLU A 1 287 ? 30.189 35.765 -28.033 1.00 94.01 287 GLU A CA 1
ATOM 2288 C C . GLU A 1 287 ? 29.300 36.751 -28.779 1.00 97.49 287 GLU A C 1
ATOM 2289 O O . GLU A 1 287 ? 28.442 37.410 -28.189 1.00 97.40 287 GLU A O 1
ATOM 2295 N N . ASP A 1 288 ? 29.521 36.841 -30.085 1.00 101.53 288 ASP A N 1
ATOM 2296 C CA . ASP A 1 288 ? 28.795 37.766 -30.943 1.00 101.92 288 ASP A CA 1
ATOM 2297 C C . ASP A 1 288 ? 27.338 37.340 -31.117 1.00 99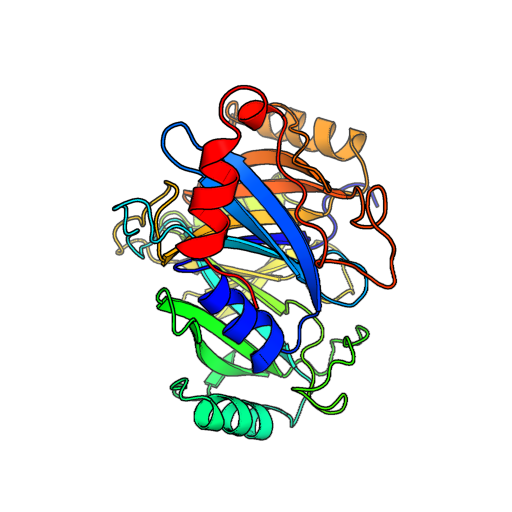.31 288 ASP A C 1
ATOM 2298 O O . ASP A 1 288 ? 27.060 36.171 -31.389 1.00 99.31 288 ASP A O 1
ATOM 2303 N N . GLU A 1 289 ? 26.420 38.296 -30.973 1.00 96.84 289 GLU A N 1
ATOM 2304 C CA . GLU A 1 289 ? 24.985 38.040 -31.106 1.00 95.15 289 GLU A CA 1
ATOM 2305 C C . GLU A 1 289 ? 24.611 37.289 -32.370 1.00 96.22 289 GLU A C 1
ATOM 2306 O O . GLU A 1 289 ? 23.764 36.399 -32.339 1.00 93.82 289 GLU A O 1
ATOM 2312 N N . ARG A 1 290 ? 25.244 37.657 -33.480 1.00 100.74 290 ARG A N 1
ATOM 2313 C CA . ARG A 1 290 ? 24.941 37.060 -34.778 1.00 98.88 290 ARG A CA 1
ATOM 2314 C C . ARG A 1 290 ? 25.407 35.608 -34.850 1.00 95.93 290 ARG A C 1
ATOM 2315 O O . ARG A 1 290 ? 24.875 34.814 -35.625 1.00 93.57 290 ARG A O 1
ATOM 2323 N N . SER A 1 291 ? 26.389 35.253 -34.029 1.00 97.23 291 SER A N 1
ATOM 2324 C CA . SER A 1 291 ? 26.996 33.932 -34.134 1.00 98.15 291 SER A CA 1
ATOM 2325 C C . SER A 1 291 ? 26.957 33.080 -32.856 1.00 95.47 291 SER A C 1
ATOM 2326 O O . SER A 1 291 ? 27.917 32.360 -32.563 1.00 91.63 291 SER A O 1
ATOM 2329 N N . LEU A 1 292 ? 25.854 33.139 -32.113 1.00 91.76 292 LEU A N 1
ATOM 2330 C CA . LEU A 1 292 ? 25.744 32.355 -30.881 1.00 91.75 292 LEU A CA 1
ATOM 2331 C C . LEU A 1 292 ? 25.720 30.855 -31.180 1.00 91.66 292 LEU A C 1
ATOM 2332 O O . LEU A 1 292 ? 25.070 30.412 -32.143 1.00 91.00 292 LEU A O 1
ATOM 2337 N N . GLY A 1 293 ? 26.450 30.093 -30.361 1.00 85.56 293 GLY A N 1
ATOM 2338 C CA . GLY A 1 293 ? 26.425 28.640 -30.403 1.00 82.26 293 GLY A CA 1
ATOM 2339 C C . GLY A 1 293 ? 27.348 28.005 -31.424 1.00 88.23 293 GLY A C 1
ATOM 2340 O O . GLY A 1 293 ? 27.326 26.784 -31.628 1.00 86.23 293 GLY A O 1
ATOM 2341 N N . MET A 1 294 ? 28.163 28.830 -32.073 1.00 92.82 294 MET A N 1
ATOM 2342 C CA . MET A 1 294 ? 29.072 28.339 -33.102 1.00 92.29 294 MET A CA 1
ATOM 2343 C C . MET A 1 294 ? 30.445 28.088 -32.509 1.00 90.53 294 MET A C 1
ATOM 2344 O O . MET A 1 294 ? 31.115 27.114 -32.846 1.00 91.23 294 MET A O 1
ATOM 2349 N N . ASP A 1 295 ? 30.856 28.969 -31.610 1.00 89.50 295 ASP A N 1
ATOM 2350 C CA . ASP A 1 295 ? 32.144 28.813 -30.956 1.00 87.25 295 ASP A CA 1
ATOM 2351 C C . ASP A 1 295 ? 32.033 27.968 -29.681 1.00 89.98 295 ASP A C 1
ATOM 2352 O O . ASP A 1 295 ? 31.249 28.274 -28.779 1.00 89.02 295 ASP A O 1
ATOM 2357 N N . LEU A 1 296 ? 32.820 26.900 -29.623 1.00 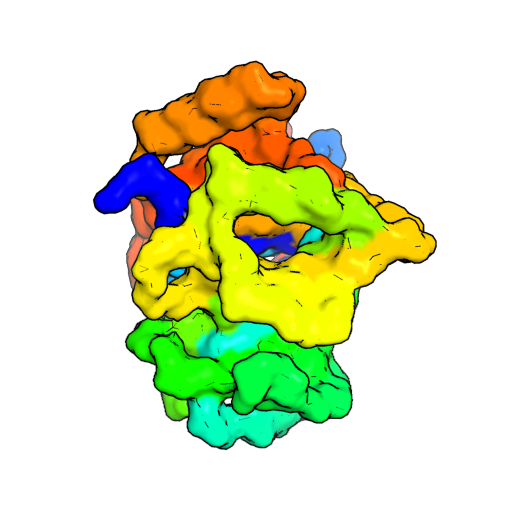86.12 296 LEU A N 1
ATOM 2358 C CA . LEU A 1 296 ? 32.889 26.051 -28.445 1.00 84.36 296 LEU A CA 1
ATOM 2359 C C . LEU A 1 296 ? 33.733 26.704 -27.354 1.00 89.17 296 LEU A C 1
ATOM 2360 O O . LEU A 1 296 ? 34.946 26.843 -27.513 1.00 90.59 296 LEU A O 1
ATOM 2365 N N . LYS A 1 297 ? 33.094 27.107 -26.253 1.00 86.18 297 LYS A N 1
ATOM 2366 C CA . LYS A 1 297 ? 33.814 27.641 -25.102 1.00 83.35 297 LYS A CA 1
ATOM 2367 C C . LYS A 1 297 ? 34.286 26.478 -24.240 1.00 82.98 297 LYS A C 1
ATOM 2368 O O . LYS A 1 297 ? 33.496 25.897 -23.509 1.00 82.81 297 LYS A O 1
ATOM 2374 N N . VAL A 1 298 ? 35.562 26.118 -24.331 1.00 85.63 298 VAL A N 1
ATOM 2375 C CA . VAL A 1 298 ? 36.083 25.038 -23.498 1.00 84.90 298 VAL A CA 1
ATOM 2376 C C . VAL A 1 298 ? 36.657 25.627 -22.210 1.00 92.74 298 VAL A C 1
ATOM 2377 O O . VAL A 1 298 ? 37.181 26.744 -22.208 1.00 93.63 298 VAL A O 1
ATOM 2381 N N . SER A 1 299 ? 36.527 24.882 -21.114 1.00 92.07 299 SER A N 1
ATOM 2382 C CA . SER A 1 299 ? 36.831 25.399 -19.788 1.00 91.88 299 SER A CA 1
ATOM 2383 C C . SER A 1 299 ? 38.321 25.235 -19.443 1.00 95.81 299 SER A C 1
ATOM 2384 O O . SER A 1 299 ? 39.014 24.393 -20.041 1.00 88.88 299 SER A O 1
ATOM 2387 N N . PRO A 1 300 ? 38.817 26.045 -18.478 1.00 98.20 300 PRO A N 1
ATOM 2388 C CA . PRO A 1 300 ? 40.245 26.071 -18.132 1.00 95.80 300 PRO A CA 1
ATOM 2389 C C . PRO A 1 300 ? 40.808 24.744 -17.614 1.00 95.10 300 PRO A C 1
ATOM 2390 O O . PRO A 1 300 ? 42.026 24.613 -17.506 1.00 95.27 300 PRO A O 1
ATOM 2394 N N . GLN A 1 301 ? 39.957 23.772 -17.309 1.00 91.81 301 GLN A N 1
ATOM 2395 C CA . GLN A 1 301 ? 40.457 22.475 -16.868 1.00 93.34 301 GLN A CA 1
ATOM 2396 C C . GLN A 1 301 ? 41.114 21.689 -17.989 1.00 94.48 301 GLN A C 1
ATOM 2397 O O . GLN A 1 301 ? 41.683 20.627 -17.757 1.00 94.83 301 GLN A O 1
ATOM 2403 N N . PHE A 1 302 ? 41.014 22.190 -19.211 1.00 96.83 302 PHE A N 1
ATOM 2404 C CA . PHE A 1 302 ? 41.513 21.432 -20.345 1.00 98.33 302 PHE A CA 1
ATOM 2405 C C . PHE A 1 302 ? 42.908 21.852 -20.782 1.00 100.93 302 PHE A C 1
ATOM 2406 O O . PHE A 1 302 ? 43.485 21.252 -21.691 1.00 102.50 302 PHE A O 1
ATOM 2414 N N . ASP A 1 303 ? 43.448 22.872 -20.119 1.00 102.33 303 ASP A N 1
ATOM 2415 C CA . ASP A 1 303 ? 44.785 23.373 -20.422 1.00 104.23 303 ASP A CA 1
ATOM 2416 C C . ASP A 1 303 ? 45.839 22.266 -20.326 1.00 106.97 303 ASP A C 1
ATOM 2417 O O . ASP A 1 303 ? 46.796 22.235 -21.108 1.00 111.60 303 ASP A O 1
ATOM 2422 N N . ASP A 1 304 ? 45.641 21.351 -19.381 1.00 104.42 304 ASP A N 1
ATOM 2423 C CA . ASP A 1 304 ? 46.573 20.251 -19.145 1.00 104.73 304 ASP A CA 1
ATOM 2424 C C . ASP A 1 304 ? 46.216 18.994 -19.937 1.00 105.49 304 ASP A C 1
ATOM 2425 O O . ASP A 1 304 ? 47.032 18.080 -20.069 1.00 108.47 304 ASP A O 1
ATOM 2430 N N . LYS A 1 305 ? 44.993 18.945 -20.455 1.00 103.44 305 LYS A N 1
ATOM 2431 C CA . LYS A 1 305 ? 44.538 17.781 -21.210 1.00 102.57 305 LYS A CA 1
ATOM 2432 C C . LYS A 1 305 ? 43.739 18.195 -22.450 1.00 101.22 305 LYS A C 1
ATOM 2433 O O . LYS A 1 305 ? 42.545 17.900 -22.567 1.00 99.25 305 LYS A O 1
ATOM 2439 N N . LYS A 1 306 ? 44.418 18.875 -23.372 1.00 101.13 306 LYS A N 1
ATOM 2440 C CA . LYS A 1 306 ? 43.791 19.389 -24.587 1.00 97.95 306 LYS A CA 1
ATOM 2441 C C . LYS A 1 306 ? 43.245 18.264 -25.473 1.00 94.10 306 LYS A C 1
ATOM 2442 O O . LYS A 1 306 ? 42.237 18.444 -26.156 1.00 92.45 306 LYS A O 1
ATOM 2448 N N . HIS A 1 307 ? 43.887 17.100 -25.428 1.00 91.82 307 HIS A N 1
ATOM 2449 C CA . HIS A 1 307 ? 43.513 15.973 -26.282 1.00 90.69 307 HIS A CA 1
ATOM 2450 C C . HIS A 1 307 ? 42.067 15.523 -26.108 1.00 92.71 307 HIS A C 1
ATOM 2451 O O . HIS A 1 307 ? 41.495 14.883 -27.001 1.00 92.79 307 HIS A O 1
ATOM 2458 N N . LEU A 1 308 ? 41.482 15.855 -24.961 1.00 90.49 308 LEU A N 1
ATOM 2459 C CA . LEU A 1 308 ? 40.119 15.452 -24.649 1.00 87.87 308 LEU A CA 1
ATOM 2460 C C . LEU A 1 308 ? 39.099 16.284 -25.412 1.00 86.20 308 LEU A C 1
ATOM 2461 O O . LEU A 1 308 ? 37.986 15.819 -25.672 1.00 84.98 308 LEU A O 1
ATOM 2466 N N . ILE A 1 309 ? 39.470 17.516 -25.756 1.00 83.53 309 ILE A N 1
ATOM 2467 C CA . ILE A 1 309 ? 38.620 18.358 -26.598 1.00 82.78 309 ILE A CA 1
ATOM 2468 C C . ILE A 1 309 ? 38.367 17.663 -27.941 1.00 87.39 309 ILE A C 1
ATOM 2469 O O . ILE A 1 309 ? 37.232 17.577 -28.419 1.00 88.79 309 ILE A O 1
ATOM 2474 N N . GLU A 1 310 ? 39.448 17.158 -28.532 1.00 89.68 310 GLU A N 1
ATOM 2475 C CA . GLU A 1 310 ? 39.410 16.357 -29.748 1.00 87.71 310 GLU A CA 1
ATOM 2476 C C . GLU A 1 310 ? 38.564 15.089 -29.561 1.00 88.74 310 GLU A C 1
ATOM 2477 O O . GLU A 1 310 ? 37.917 14.618 -30.508 1.00 83.65 310 GLU A O 1
ATOM 2483 N N . GLN A 1 311 ? 38.568 14.548 -28.339 1.00 87.19 311 GLN A N 1
ATOM 2484 C CA . GLN A 1 311 ? 37.785 13.348 -28.008 1.00 87.56 311 GLN A CA 1
ATOM 2485 C C . GLN A 1 311 ? 36.281 13.622 -28.021 1.00 85.65 311 GLN A C 1
ATOM 2486 O O . GLN A 1 311 ? 35.483 12.784 -28.446 1.00 82.26 311 GLN A O 1
ATOM 2492 N N . ALA A 1 312 ? 35.902 14.807 -27.559 1.00 86.63 312 ALA A N 1
ATOM 2493 C CA . ALA A 1 312 ? 34.501 15.188 -27.501 1.00 84.14 312 ALA A CA 1
ATOM 2494 C C . ALA A 1 312 ? 33.963 15.517 -28.892 1.00 85.27 312 ALA A C 1
ATOM 2495 O O . ALA A 1 312 ? 32.820 15.180 -29.218 1.00 83.22 312 ALA A O 1
ATOM 2497 N N . MET A 1 313 ? 34.796 16.162 -29.709 1.00 86.46 313 MET A N 1
ATOM 2498 C CA . MET A 1 313 ? 34.382 16.610 -31.045 1.00 84.89 313 MET A CA 1
ATOM 2499 C C . MET A 1 313 ? 34.011 15.506 -32.020 1.00 81.01 313 MET A C 1
ATOM 2500 O O . MET A 1 313 ? 33.177 15.713 -32.903 1.00 80.16 313 MET A O 1
ATOM 2505 N N . GLU A 1 314 ? 34.607 14.332 -31.863 1.00 79.74 314 GLU A N 1
ATOM 2506 C CA . GLU A 1 314 ? 34.328 13.254 -32.799 1.00 81.74 314 GLU A CA 1
ATOM 2507 C C . GLU A 1 314 ? 33.345 12.207 -32.309 1.00 85.83 314 GLU A C 1
ATOM 2508 O O . GLU A 1 314 ? 32.599 11.626 -33.108 1.00 84.33 314 GLU A O 1
ATOM 2514 N N . ASP A 1 315 ? 33.355 11.950 -31.005 1.00 87.33 315 ASP A N 1
ATOM 2515 C CA . ASP A 1 315 ? 32.476 10.943 -30.436 1.00 83.44 315 ASP A CA 1
ATOM 2516 C C . ASP A 1 315 ? 31.137 11.554 -30.102 1.00 84.93 315 ASP A C 1
ATOM 2517 O O . ASP A 1 315 ? 30.118 10.873 -30.113 1.00 90.23 315 ASP A O 1
ATOM 2522 N N . ASP A 1 316 ? 31.146 12.851 -29.823 1.00 84.31 316 ASP A N 1
ATOM 2523 C CA . ASP A 1 316 ? 29.914 13.604 -29.610 1.00 85.16 316 ASP A CA 1
ATOM 2524 C C . ASP A 1 316 ? 29.899 14.748 -30.632 1.00 84.85 316 ASP A C 1
ATOM 2525 O O . ASP A 1 316 ? 29.930 15.923 -30.247 1.00 83.41 316 ASP A O 1
ATOM 2530 N N . PRO A 1 317 ? 29.863 14.411 -31.944 1.00 84.67 317 PRO A N 1
ATOM 2531 C CA . PRO A 1 317 ? 30.019 15.427 -32.997 1.00 78.38 317 PRO A CA 1
ATOM 2532 C C . PRO A 1 317 ? 28.851 16.404 -33.049 1.00 78.31 317 PRO A C 1
ATOM 2533 O O . PRO A 1 317 ? 27.722 16.037 -32.738 1.00 81.22 317 PRO A O 1
ATOM 2537 N N . ILE A 1 318 ? 29.126 17.647 -33.421 1.00 78.62 318 ILE A N 1
ATOM 2538 C CA . ILE A 1 318 ? 28.088 18.676 -33.437 1.00 81.22 318 ILE A CA 1
ATOM 2539 C C . ILE A 1 318 ? 27.936 19.311 -34.829 1.00 85.82 318 ILE A C 1
ATOM 2540 O O . ILE A 1 318 ? 28.868 19.948 -35.332 1.00 83.26 318 ILE A O 1
ATOM 2545 N N . VAL A 1 319 ? 26.760 19.138 -35.435 1.00 83.33 319 VAL A N 1
ATOM 2546 C CA . VAL A 1 319 ? 26.476 19.676 -36.760 1.00 80.50 319 VAL A CA 1
ATOM 2547 C C . VAL A 1 319 ? 25.084 20.308 -36.845 1.00 77.99 319 VAL A C 1
ATOM 2548 O O . VAL A 1 319 ? 24.951 21.526 -36.997 1.00 75.07 319 VAL A O 1
#

InterPro domains:
  IPR029068 Glyoxalase/Bleomycin resistance protein/Dihydroxybiphenyl dioxygenase [G3DSA:3.10.180.10] (9-310)
  IPR029068 Glyoxalase/Bleomycin resistance protein/Dihydroxybiphenyl dioxygenase [G3DSA:3.10.180.10] (70-221)
  IPR029068 Glyoxalase/Bleomycin resistance protein/Dihydroxybiphenyl dioxygenase [SSF54593] (3-305)
  IPR037523 Vicinal oxygen chelate (VOC), core domain [PS51819] (8-136)
  IPR037523 Vicinal oxygen chelate (VOC), core domain [PS51819] (157-280)
  IPR052537 Extradiol ring-cleavage dioxygenase [PTHR36110] (6-314)

Nearest PDB structures (foldseek):
  4huz-assembly1_A-2  TM=1.003E+00  e=4.596E-74  Sphingobium chlorophenolicum
  3oaj-assembly1_A  TM=9.174E-01  e=1.477E-30  Bacillus subtilis subsp. subtilis str. 168
  1zsw-assembly1_A  TM=8.727E-01  e=7.955E-27  Bacillus cereus ATCC 14579
  3zi1-assembly1_A  TM=7.111E-01  e=2.629E-12  Homo sapiens
  3hpv-assembly1_D  TM=3.940E-01  e=7.189E-10  Pseudomonas alkylphenolica

Solvent-accessible surface area: 13051 Å² total; per-residue (Å²): 145,91,35,2,30,10,0,5,1,0,2,0,0,0,0,38,0,43,12,0,8,59,2,0,24,63,11,1,3,2,35,17,0,0,36,20,0,55,54,70,56,83,36,0,3,2,17,0,2,0,0,23,99,76,9,60,55,1,8,0,0,0,0,18,0,2,108,64,28,82,109,137,14,96,87,2,0,16,9,3,22,24,0,0,0,0,0,24,144,50,4,1,94,65,2,43,36,62,0,77,82,81,69,9,84,38,38,158,59,20,88,11,68,69,28,89,46,0,23,11,86,2,92,33,16,19,3,34,1,13,0,0,7,11,92,112,8,121,56,152,23,53,97,12,95,93,5,50,109,119,33,4,11,43,3,0,6,0,0,0,0,0,0,99,70,23,113,62,0,37,106,5,0,50,117,16,0,22,0,67,81,77,21,97,70,70,68,28,17,14,1,64,7,84,74,29,124,100,21,2,0,11,0,0,0,30,56,32,70,124,88,160,64,3,20,89,93,74,5,7,7,2,8,38,10,0,0,0,10,7,56,52,63,111,23,2,54,73,2,47,150,95,2,48,67,106,50,46,106,82,9,22,94,126,74,98,89,28,13,5,18,0,3,20,0,52,3,45,1,6,3,36,0,0,0,0,31,50,66,33,8,53,113,49,22,73,91,212,41,0,0,117,77,34,48,58,25,110,72,2,98,115,42,142,123,18,36,118,67,0,118,112,89,2,63,31,148

Secondary structure (DSSP, 8-state):
--S--EEEEEEEEES-HHHHIIIIITTT--EEEEEEEEE-SSSEEEEEEEESTT--TTSEEEEEE-TTSS-B----SSEEEEEEEEE-TT-HHHHHHHHHTTT--B---EEETTEEEEEEE-TTT--EEEEEE-TT--------SSS-TTT---SEEEEEEEES-HHHHHHHHHHTS-EEEEEEETTEEEEEETT--SSS-EEEEEE-TTSPP---SS-BTEEEEEEEE-SSHHHHHHHHHHHHHTT-TTPPPPEE-SSEEEEEEE-TTS-EEEEEEE--S-TTS-GGGTTTSEEE-GGGSS-THHHHHHHHHS---

B-factor: mean 79.26, std 10.23, range [54.73, 120.35]

Radius of gyration: 18.74 Å; Cα contacts (8 Å, |Δi|>4): 790; chains: 1; bounding box: 56×39×49 Å

CATH classification: 3.10.180.10 (+1 more: 3.10.180.10)

Foldseek 3Di:
DFAFFFFFEFEAEAAFPQLVCCPQCQQQNWDFFAKAWEDDPDAIWIWTWTAAQWRGGQGIYIYTNDNVPVFAWFDWALEWQEWEFEKAPPQAVVSCVSCVVSVWDKDDWDADPRWIKIWTASPTFGGIYMYIHDNLADAQGHDGPSDHSNTHTRGTQEIEHGFQDDPQLQVCCVPLNQWHFDDDDDQKTKIFRPPDRHGRGIYIYGHDNPMDGIDQDNGGRHTNATETEGADVVSVVVSQVVVVVVPQVVFADWDDPPFWTWIWTQGNRRGIYIYIYGRISPPVHPSVDGNPDYHYDPVCVVPVVSVVVCCPVSNDD

Organism: Sphingobium chlorophenolicum (NCBI:txid46429)